Protein AF-A0A1H7LNH3-F1 (afdb_monomer)

Structure (mmCIF, N/CA/C/O backbone):
data_AF-A0A1H7LNH3-F1
#
_entry.id   AF-A0A1H7LNH3-F1
#
loop_
_atom_site.group_PDB
_atom_site.id
_atom_site.type_symbol
_atom_site.label_atom_id
_atom_site.label_alt_id
_atom_site.label_comp_id
_atom_site.label_asym_id
_atom_site.label_entity_id
_atom_site.label_seq_id
_atom_site.pdbx_PDB_ins_code
_atom_site.Cartn_x
_atom_site.Cartn_y
_atom_site.Cartn_z
_atom_site.occupancy
_atom_site.B_iso_or_equiv
_atom_site.auth_seq_id
_atom_site.auth_comp_id
_atom_site.auth_asym_id
_atom_site.auth_atom_id
_atom_site.pdbx_PDB_model_num
ATOM 1 N N . MET A 1 1 ? 28.833 -85.501 -45.372 1.00 49.19 1 MET A N 1
ATOM 2 C CA . MET A 1 1 ? 30.052 -86.061 -44.748 1.00 49.19 1 MET A CA 1
ATOM 3 C C . MET A 1 1 ? 31.287 -85.499 -45.453 1.00 49.19 1 MET A C 1
ATOM 5 O O . MET A 1 1 ? 31.648 -85.984 -46.514 1.00 49.19 1 MET A O 1
ATOM 9 N N . ARG A 1 2 ? 31.884 -84.435 -44.900 1.00 39.94 2 ARG A N 1
ATOM 10 C CA . ARG A 1 2 ? 33.315 -84.078 -44.973 1.00 39.94 2 ARG A CA 1
ATOM 11 C C . ARG A 1 2 ? 33.602 -83.094 -43.828 1.00 39.94 2 ARG A C 1
ATOM 13 O O . ARG A 1 2 ? 32.737 -82.299 -43.477 1.00 39.94 2 ARG A O 1
ATOM 20 N N . LYS A 1 3 ? 34.751 -83.309 -43.192 1.00 40.09 3 LYS A N 1
ATOM 21 C CA . LYS A 1 3 ? 35.206 -82.830 -41.877 1.00 40.09 3 LYS A CA 1
ATOM 22 C C . LYS A 1 3 ? 35.686 -81.359 -41.869 1.00 40.09 3 LYS A C 1
ATOM 24 O O . LYS A 1 3 ? 35.892 -80.808 -42.946 1.00 40.09 3 LYS A O 1
ATOM 29 N N . PRO A 1 4 ? 35.890 -80.777 -40.667 1.00 59.38 4 PRO A N 1
ATOM 30 C CA . PRO A 1 4 ? 36.288 -79.388 -40.426 1.00 59.38 4 PRO A CA 1
ATOM 31 C C . PRO A 1 4 ? 37.806 -79.220 -40.242 1.00 59.38 4 PRO A C 1
ATOM 33 O O . PRO A 1 4 ? 38.454 -80.129 -39.737 1.00 59.38 4 PRO A O 1
ATOM 36 N N . GLU A 1 5 ? 38.325 -78.028 -40.545 1.00 46.69 5 GLU A N 1
ATOM 37 C CA . GLU A 1 5 ? 39.637 -77.475 -40.146 1.00 46.69 5 GLU A CA 1
ATOM 38 C C . GLU A 1 5 ? 39.534 -75.935 -40.280 1.00 46.69 5 GLU A C 1
ATOM 40 O O . GLU A 1 5 ? 38.798 -75.469 -41.142 1.00 46.69 5 GLU A O 1
ATOM 45 N N . SER A 1 6 ? 40.211 -75.031 -39.570 1.00 45.00 6 SER A N 1
ATOM 46 C CA . SER A 1 6 ? 41.033 -74.987 -38.357 1.00 45.00 6 SER A CA 1
ATOM 47 C C . SER A 1 6 ? 41.468 -73.504 -38.232 1.00 45.00 6 SER A C 1
ATOM 49 O O . SER A 1 6 ? 41.878 -72.930 -39.233 1.00 45.00 6 SER A O 1
ATOM 51 N N . MET A 1 7 ? 41.320 -72.893 -37.043 1.00 40.94 7 MET A N 1
ATOM 52 C CA . MET A 1 7 ? 42.227 -71.917 -36.375 1.00 40.94 7 MET A CA 1
ATOM 53 C C . MET A 1 7 ? 43.025 -70.882 -37.223 1.00 40.94 7 MET A C 1
ATOM 55 O O . MET A 1 7 ? 43.776 -71.251 -38.110 1.00 40.94 7 MET A O 1
ATOM 59 N N . ARG A 1 8 ? 43.074 -69.566 -36.927 1.00 43.94 8 ARG A N 1
ATOM 60 C CA . ARG A 1 8 ? 43.538 -68.872 -35.691 1.00 43.94 8 ARG A CA 1
ATOM 61 C C . ARG A 1 8 ? 43.425 -67.311 -35.856 1.00 43.94 8 ARG A C 1
ATOM 63 O O . ARG A 1 8 ? 42.968 -66.871 -36.904 1.00 43.94 8 ARG A O 1
ATOM 70 N N . PRO A 1 9 ? 43.782 -66.470 -34.850 1.00 56.16 9 PRO A N 1
ATOM 71 C CA . PRO A 1 9 ? 43.091 -65.226 -34.486 1.00 56.16 9 PRO A CA 1
ATOM 72 C C . PRO A 1 9 ? 43.756 -63.948 -35.017 1.00 56.16 9 PRO A C 1
ATOM 74 O O . PRO A 1 9 ? 44.963 -63.938 -35.250 1.00 56.16 9 PRO A O 1
ATOM 77 N N . ILE A 1 10 ? 43.016 -62.831 -35.052 1.00 53.44 10 ILE A N 1
ATOM 78 C CA . ILE A 1 10 ? 43.612 -61.487 -35.114 1.00 53.44 10 ILE A CA 1
ATOM 79 C C . ILE A 1 10 ? 42.871 -60.528 -34.172 1.00 53.44 10 ILE A C 1
ATOM 81 O O . ILE A 1 10 ? 41.656 -60.371 -34.214 1.00 53.44 10 ILE A O 1
ATOM 85 N N . ARG A 1 11 ? 43.673 -59.925 -33.292 1.00 50.44 11 ARG A N 1
ATOM 86 C CA . ARG A 1 11 ? 43.381 -58.856 -32.333 1.00 50.44 11 ARG A CA 1
ATOM 87 C C . ARG A 1 11 ? 42.934 -57.577 -33.044 1.00 50.44 11 ARG A C 1
ATOM 89 O O . ARG A 1 11 ? 43.552 -57.233 -34.043 1.00 50.44 11 ARG A O 1
ATOM 96 N N . SER A 1 12 ? 41.990 -56.837 -32.465 1.00 42.66 12 SER A N 1
ATOM 97 C CA . SER A 1 12 ? 41.810 -55.366 -32.532 1.00 42.66 12 SER A CA 1
ATOM 98 C C . SER A 1 12 ? 40.462 -55.055 -31.866 1.00 42.66 12 SER A C 1
ATOM 100 O O . SER A 1 12 ? 39.513 -55.787 -32.092 1.00 42.66 12 SER A O 1
ATOM 102 N N . ALA A 1 13 ? 40.243 -54.047 -31.037 1.00 46.03 13 ALA A N 1
ATOM 103 C CA . ALA A 1 13 ? 41.086 -53.029 -30.449 1.00 46.03 13 ALA A CA 1
ATOM 104 C C . ALA A 1 13 ? 40.380 -52.589 -29.154 1.00 46.03 13 ALA A C 1
ATOM 106 O O . ALA A 1 13 ? 39.151 -52.549 -29.084 1.00 46.03 13 ALA A O 1
ATOM 107 N N . VAL A 1 14 ? 41.165 -52.261 -28.132 1.00 47.91 14 VAL A N 1
ATOM 108 C CA . VAL A 1 14 ? 40.709 -51.436 -27.014 1.00 47.91 14 VAL A CA 1
ATOM 109 C C . VAL A 1 14 ? 40.338 -50.076 -27.601 1.00 47.91 14 VAL A C 1
ATOM 111 O O . VAL A 1 14 ? 41.183 -49.412 -28.193 1.00 47.91 14 VAL A O 1
ATOM 114 N N . GLY A 1 15 ? 39.078 -49.685 -27.460 1.00 38.00 15 GLY A N 1
ATOM 115 C CA . GLY A 1 15 ? 38.576 -48.373 -27.851 1.00 38.00 15 GLY A CA 1
ATOM 116 C C . GLY A 1 15 ? 37.551 -47.925 -26.828 1.00 38.00 15 GLY A C 1
ATOM 117 O O . GLY A 1 15 ? 36.352 -48.049 -27.050 1.00 38.00 15 GLY A O 1
ATOM 118 N N . GLY A 1 16 ? 38.035 -47.483 -25.668 1.00 45.78 16 GLY A N 1
ATOM 119 C CA . GLY A 1 16 ? 37.196 -46.812 -24.690 1.00 45.78 16 GLY A CA 1
ATOM 120 C C . GLY A 1 16 ? 36.656 -45.515 -25.284 1.00 45.78 16 GLY A C 1
ATOM 121 O O . GLY A 1 16 ? 37.424 -44.690 -25.770 1.00 45.78 16 GLY A O 1
ATOM 122 N N . VAL A 1 17 ? 35.344 -45.327 -25.209 1.00 45.38 17 VAL A N 1
ATOM 123 C CA . VAL A 1 17 ? 34.736 -43.999 -25.269 1.00 45.38 17 VAL A CA 1
ATOM 124 C C . VAL A 1 17 ? 34.110 -43.759 -23.907 1.00 45.38 17 VAL A C 1
ATOM 126 O O . VAL A 1 17 ? 32.953 -44.076 -23.648 1.00 45.38 17 VAL A O 1
ATOM 129 N N . LEU A 1 18 ? 34.941 -43.240 -23.008 1.00 48.38 18 LEU A N 1
ATOM 130 C CA . LEU A 1 18 ? 34.490 -42.485 -21.854 1.00 48.38 18 LEU A CA 1
ATOM 131 C C . LEU A 1 18 ? 34.134 -41.092 -22.391 1.00 48.38 18 LEU A C 1
ATOM 133 O O . LEU A 1 18 ? 35.017 -40.261 -22.579 1.00 48.38 18 LEU A O 1
ATOM 137 N N . ALA A 1 19 ? 32.864 -40.859 -22.716 1.00 46.97 19 ALA A N 1
ATOM 138 C CA . ALA A 1 19 ? 32.366 -39.523 -23.024 1.00 46.97 19 ALA A CA 1
ATOM 139 C C . ALA A 1 19 ? 31.471 -39.070 -21.871 1.00 46.97 19 ALA A C 1
ATOM 141 O O . ALA A 1 19 ? 30.305 -39.434 -21.751 1.00 46.97 19 ALA A O 1
ATOM 142 N N . THR A 1 20 ? 32.127 -38.329 -20.990 1.00 50.59 20 THR A N 1
ATOM 143 C CA . THR A 1 20 ? 31.656 -37.513 -19.879 1.00 50.59 20 THR A CA 1
ATOM 144 C C . THR A 1 20 ? 30.250 -36.948 -20.096 1.00 50.59 20 THR A C 1
ATOM 146 O O . THR A 1 20 ? 30.048 -36.076 -20.940 1.00 50.59 20 THR A O 1
ATOM 149 N N . PHE A 1 21 ? 29.283 -37.385 -19.284 1.00 47.62 21 PHE A N 1
ATOM 150 C CA . PHE A 1 21 ? 28.057 -36.619 -19.068 1.00 47.62 21 PHE A CA 1
ATOM 151 C C . PHE A 1 21 ? 28.440 -35.345 -18.313 1.00 47.62 21 PHE A C 1
ATOM 153 O O . PHE A 1 21 ? 28.659 -35.361 -17.102 1.00 47.62 21 PHE A O 1
ATOM 160 N N . LEU A 1 22 ? 28.572 -34.242 -19.048 1.00 46.72 22 LEU A N 1
ATOM 161 C CA . LEU A 1 22 ? 28.670 -32.912 -18.473 1.00 46.72 22 LEU A CA 1
ATOM 162 C C . LEU A 1 22 ? 27.288 -32.578 -17.895 1.00 46.72 22 LEU A C 1
ATOM 164 O O . LEU A 1 22 ? 26.415 -32.066 -18.593 1.00 46.72 22 LEU A O 1
ATOM 168 N N . PHE A 1 23 ? 27.056 -32.929 -16.630 1.00 51.38 23 PHE A N 1
ATOM 169 C CA . PHE A 1 23 ? 25.935 -32.378 -15.882 1.00 51.38 23 PHE A CA 1
ATOM 170 C C . PHE A 1 23 ? 26.202 -30.883 -15.729 1.00 51.38 23 PHE A C 1
ATOM 172 O O . PHE A 1 23 ? 26.955 -30.458 -14.856 1.00 51.38 23 PHE A O 1
ATOM 179 N N . ALA A 1 24 ? 25.615 -30.084 -16.619 1.00 49.56 24 ALA A N 1
ATOM 180 C CA . ALA A 1 24 ? 25.440 -28.668 -16.378 1.00 49.56 24 ALA A CA 1
ATOM 181 C C . ALA A 1 24 ? 24.543 -28.546 -15.142 1.00 49.56 24 ALA A C 1
ATOM 183 O O . ALA A 1 24 ? 23.319 -28.640 -15.228 1.00 49.56 24 ALA A O 1
ATOM 184 N N . THR A 1 25 ? 25.160 -28.394 -13.974 1.00 50.31 25 THR A N 1
ATOM 185 C CA . THR A 1 25 ? 24.482 -27.954 -12.761 1.00 50.31 25 THR A CA 1
ATOM 186 C C . THR A 1 25 ? 24.118 -26.490 -12.967 1.00 50.31 25 THR A C 1
ATOM 188 O O . THR A 1 25 ? 24.814 -25.588 -12.506 1.00 50.31 25 THR A O 1
ATOM 191 N N . MET A 1 26 ? 23.051 -26.246 -13.728 1.00 52.31 26 MET A N 1
ATOM 192 C CA . MET A 1 26 ? 22.320 -24.995 -13.607 1.00 52.31 26 MET A CA 1
ATOM 193 C C . MET A 1 26 ? 21.893 -24.900 -12.141 1.00 52.31 26 MET A C 1
ATOM 195 O O . MET A 1 26 ? 21.254 -25.839 -11.652 1.00 52.31 26 MET A O 1
ATOM 199 N N . PRO A 1 27 ? 22.256 -23.832 -11.411 1.00 49.12 27 PRO A N 1
ATOM 200 C CA . PRO A 1 27 ? 21.605 -23.566 -10.148 1.00 49.12 27 PRO A CA 1
ATOM 201 C C . PRO A 1 27 ? 20.132 -23.347 -10.485 1.00 49.12 27 PRO A C 1
ATOM 203 O O . PRO A 1 27 ? 19.755 -22.336 -11.073 1.00 49.12 27 PRO A O 1
ATOM 206 N N . ILE A 1 28 ? 19.293 -24.329 -10.163 1.00 51.09 28 ILE A N 1
ATOM 207 C CA . ILE A 1 28 ? 17.870 -24.074 -10.005 1.00 51.09 28 ILE A CA 1
ATOM 208 C C . ILE A 1 28 ? 17.828 -23.104 -8.830 1.00 51.09 28 ILE A C 1
ATOM 210 O O . ILE A 1 28 ? 18.069 -23.509 -7.693 1.00 51.09 28 ILE A O 1
ATOM 214 N N . ALA A 1 29 ? 17.638 -21.816 -9.117 1.00 48.06 29 ALA A N 1
ATOM 215 C CA . ALA A 1 29 ? 17.291 -20.822 -8.118 1.00 48.06 29 ALA A CA 1
ATOM 216 C C . ALA A 1 29 ? 15.989 -21.308 -7.467 1.00 48.06 29 ALA A C 1
ATOM 218 O O . ALA A 1 29 ? 14.896 -21.157 -8.009 1.00 48.06 29 ALA A O 1
ATOM 219 N N . GLY A 1 30 ? 16.139 -22.063 -6.383 1.00 41.56 30 GLY A N 1
ATOM 220 C CA . GLY A 1 30 ? 15.058 -22.789 -5.751 1.00 41.56 30 GLY A CA 1
ATOM 221 C C . GLY A 1 30 ? 14.109 -21.823 -5.060 1.00 41.56 30 GLY A C 1
ATOM 222 O O . GLY A 1 30 ? 14.491 -21.172 -4.098 1.00 41.56 30 GLY A O 1
ATOM 223 N N . ALA A 1 31 ? 12.873 -21.764 -5.553 1.00 44.03 31 ALA A N 1
ATOM 224 C CA . ALA A 1 31 ? 11.653 -21.792 -4.745 1.00 44.03 31 ALA A CA 1
ATOM 225 C C . ALA A 1 31 ? 11.592 -20.895 -3.481 1.00 44.03 31 ALA A C 1
ATOM 227 O O . ALA A 1 31 ? 11.159 -21.348 -2.426 1.00 44.03 31 ALA A O 1
ATOM 228 N N . GLN A 1 32 ? 11.976 -19.620 -3.594 1.00 49.84 32 GLN A N 1
ATOM 229 C CA . GLN A 1 32 ? 11.651 -18.544 -2.632 1.00 49.84 32 GLN A CA 1
ATOM 230 C C . GLN A 1 32 ? 11.082 -17.298 -3.344 1.00 49.84 32 GLN A C 1
ATOM 232 O O . GLN A 1 32 ? 11.128 -16.191 -2.829 1.00 49.84 32 GLN A O 1
ATOM 237 N N . ALA A 1 33 ? 10.557 -17.461 -4.562 1.00 57.62 33 ALA A N 1
ATOM 238 C CA . ALA A 1 33 ? 10.080 -16.363 -5.408 1.00 57.62 33 ALA A CA 1
ATOM 239 C C . ALA A 1 33 ? 8.549 -16.234 -5.416 1.00 57.62 33 ALA A C 1
ATOM 241 O O . ALA A 1 33 ? 7.994 -15.765 -6.401 1.00 57.62 33 ALA A O 1
ATOM 242 N N . HIS A 1 34 ? 7.849 -16.744 -4.399 1.00 83.00 34 HIS A N 1
ATOM 243 C CA . HIS A 1 34 ? 6.377 -16.730 -4.357 1.00 83.00 34 HIS A CA 1
ATOM 244 C C . HIS A 1 34 ? 5.823 -15.872 -3.230 1.00 83.00 34 HIS A C 1
ATOM 246 O O . HIS A 1 34 ? 4.614 -15.763 -3.124 1.00 83.00 34 HIS A O 1
ATOM 252 N N . SER A 1 35 ? 6.683 -15.236 -2.432 1.00 91.50 35 SER A N 1
ATOM 253 C CA . SER A 1 35 ? 6.255 -14.344 -1.363 1.00 91.50 35 SER A CA 1
ATOM 254 C C . SER A 1 35 ? 7.206 -13.175 -1.175 1.00 91.50 35 SER A C 1
ATOM 256 O O . SER A 1 35 ? 8.393 -13.324 -1.465 1.00 91.50 35 SER A O 1
ATOM 258 N N . PHE A 1 36 ? 6.719 -12.086 -0.598 1.00 94.75 36 PHE A N 1
ATOM 259 C CA . PHE A 1 36 ? 7.536 -10.975 -0.120 1.00 94.75 36 PHE A CA 1
ATOM 260 C C . PHE A 1 36 ? 6.910 -10.339 1.128 1.00 94.75 36 PHE A C 1
ATOM 262 O O . PHE A 1 36 ? 5.734 -10.555 1.436 1.00 94.75 36 PHE A O 1
ATOM 269 N N . SER A 1 37 ? 7.700 -9.569 1.865 1.00 96.00 37 SER A N 1
ATOM 270 C CA . SER A 1 37 ? 7.232 -8.761 2.993 1.00 96.00 37 SER A CA 1
ATOM 271 C C . SER A 1 37 ? 7.005 -7.308 2.567 1.00 96.00 37 SER A C 1
ATOM 273 O O . SER A 1 37 ? 7.830 -6.689 1.887 1.00 96.00 37 SER A O 1
ATOM 275 N N . LEU A 1 38 ? 5.875 -6.747 2.994 1.00 97.31 38 LEU A N 1
ATOM 276 C CA . LEU A 1 38 ? 5.508 -5.357 2.757 1.00 97.31 38 LEU A CA 1
ATOM 277 C C . LEU A 1 38 ? 5.397 -4.627 4.095 1.00 97.31 38 LEU A C 1
ATOM 279 O O . LEU A 1 38 ? 4.418 -4.783 4.823 1.00 97.31 38 LEU A O 1
ATOM 283 N N . GLY A 1 39 ? 6.408 -3.822 4.408 1.00 96.50 39 GLY A N 1
ATOM 284 C CA . GLY A 1 39 ? 6.388 -2.899 5.535 1.00 96.50 39 GLY A CA 1
ATOM 285 C C . GLY A 1 39 ? 5.386 -1.774 5.293 1.00 96.50 39 GLY A C 1
ATOM 286 O O . GLY A 1 39 ? 5.394 -1.181 4.216 1.00 96.50 39 GLY A O 1
ATOM 287 N N . VAL A 1 40 ? 4.543 -1.455 6.271 1.00 96.25 40 VAL A N 1
ATOM 288 C CA . VAL A 1 40 ? 3.530 -0.397 6.159 1.00 96.25 40 VAL A CA 1
ATOM 289 C C . VAL A 1 40 ? 3.716 0.590 7.297 1.00 96.25 40 VAL A C 1
ATOM 291 O O . VAL A 1 40 ? 3.483 0.239 8.445 1.00 96.25 40 VAL A O 1
ATOM 294 N N . SER A 1 41 ? 4.104 1.821 6.979 1.00 94.12 41 SER A N 1
ATOM 295 C CA . SER A 1 41 ? 4.103 2.939 7.926 1.00 94.12 41 SER A CA 1
ATOM 296 C C . SER A 1 41 ? 3.048 3.957 7.501 1.00 94.12 41 SER A C 1
ATOM 298 O O . SER A 1 41 ? 2.893 4.238 6.309 1.00 94.12 41 SER A O 1
ATOM 300 N N . ALA A 1 42 ? 2.331 4.514 8.472 1.00 91.50 42 ALA A N 1
ATOM 301 C CA . ALA A 1 42 ? 1.329 5.548 8.262 1.00 91.50 42 ALA A CA 1
ATOM 302 C C . ALA A 1 42 ? 1.575 6.723 9.208 1.00 91.50 42 ALA A C 1
ATOM 304 O O . ALA A 1 42 ? 2.047 6.537 10.325 1.00 91.50 42 ALA A O 1
ATOM 305 N N . ASP A 1 43 ? 1.226 7.931 8.775 1.00 83.44 43 ASP A N 1
ATOM 306 C CA . ASP A 1 43 ? 1.220 9.103 9.643 1.00 83.44 43 ASP A CA 1
ATOM 307 C C . ASP A 1 43 ? -0.162 9.380 10.250 1.00 83.44 43 ASP A C 1
ATOM 309 O O . ASP A 1 43 ? -1.210 9.007 9.720 1.00 83.44 43 ASP A O 1
ATOM 313 N N . GLY A 1 44 ? -0.174 10.044 11.404 1.00 73.31 44 GLY A N 1
ATOM 314 C CA . GLY A 1 44 ? -1.413 10.453 12.055 1.00 73.31 44 GLY A CA 1
ATOM 315 C C . GLY A 1 44 ? -1.253 10.695 13.548 1.00 73.31 44 GLY A C 1
ATOM 316 O O . GLY A 1 44 ? -0.362 10.156 14.196 1.00 73.31 44 GLY A O 1
ATOM 317 N N . SER A 1 45 ? -2.153 11.502 14.114 1.00 73.12 45 SER A N 1
ATOM 318 C CA . SER A 1 45 ? -2.250 11.691 15.568 1.00 73.12 45 SER A CA 1
ATOM 319 C C . SER A 1 45 ? -2.754 10.443 16.305 1.00 73.12 45 SER A C 1
ATOM 321 O O . SER A 1 45 ? -2.613 10.359 17.519 1.00 73.12 45 SER A O 1
ATOM 323 N N . ASP A 1 46 ? -3.359 9.507 15.570 1.00 85.44 46 ASP A N 1
ATOM 324 C CA . ASP A 1 46 ? -3.796 8.189 16.028 1.00 85.44 46 ASP A CA 1
ATOM 325 C C . ASP A 1 46 ? -3.234 7.133 15.064 1.00 85.44 46 ASP A C 1
ATOM 327 O O . ASP A 1 46 ? -3.865 6.760 14.070 1.00 85.44 46 ASP A O 1
ATOM 331 N N . LEU A 1 47 ? -1.982 6.745 15.318 1.00 86.25 47 LEU A N 1
ATOM 332 C CA . LEU A 1 47 ? -1.214 5.827 14.480 1.00 86.25 47 LEU A CA 1
ATOM 333 C C . LEU A 1 47 ? -1.902 4.458 14.308 1.00 86.25 47 LEU A C 1
ATOM 335 O O . LEU A 1 47 ? -2.021 4.037 13.158 1.00 86.25 47 LEU A O 1
ATOM 339 N N . PRO A 1 48 ? -2.414 3.787 15.365 1.00 89.25 48 PRO A N 1
ATOM 340 C CA . PRO A 1 48 ? -3.133 2.521 15.204 1.00 89.25 48 PRO A CA 1
ATOM 341 C C . PRO A 1 48 ? -4.307 2.616 14.225 1.00 89.25 48 PRO A C 1
ATOM 343 O O . PRO A 1 48 ? -4.408 1.812 13.300 1.00 89.25 48 PRO A O 1
ATOM 346 N N . THR A 1 49 ? -5.152 3.646 14.352 1.00 90.62 49 THR A N 1
ATOM 347 C CA . THR A 1 49 ? -6.297 3.840 13.448 1.00 90.62 49 THR A CA 1
ATOM 348 C C . THR A 1 49 ? -5.860 4.144 12.014 1.00 90.62 49 THR A C 1
ATOM 350 O O . THR A 1 49 ? -6.462 3.645 11.057 1.00 90.62 49 THR A O 1
ATOM 353 N N . ALA A 1 50 ? -4.825 4.972 11.832 1.00 92.31 50 ALA A N 1
ATOM 354 C CA . ALA A 1 50 ? -4.295 5.276 10.505 1.00 92.31 50 ALA A CA 1
ATOM 355 C C . ALA A 1 50 ? -3.733 4.017 9.829 1.00 92.31 50 ALA A C 1
ATOM 357 O O . ALA A 1 50 ? -4.029 3.754 8.661 1.00 92.31 50 ALA A O 1
ATOM 358 N N . LEU A 1 51 ? -2.982 3.214 10.581 1.00 93.75 51 LEU A N 1
ATOM 359 C CA . LEU A 1 51 ? -2.325 2.013 10.091 1.00 93.75 51 LEU A CA 1
ATOM 360 C C . LEU A 1 51 ? -3.318 0.890 9.776 1.00 93.75 51 LEU A C 1
ATOM 362 O O . LEU A 1 51 ? -3.244 0.306 8.697 1.00 93.75 51 LEU A O 1
ATOM 366 N N . ASP A 1 52 ? -4.300 0.648 10.645 1.00 94.81 52 ASP A N 1
ATOM 367 C CA . ASP A 1 52 ? -5.400 -0.288 10.378 1.00 94.81 52 ASP A CA 1
ATOM 368 C C . ASP A 1 52 ? -6.166 0.104 9.104 1.00 94.81 52 ASP A C 1
ATOM 370 O O . ASP A 1 52 ? -6.422 -0.725 8.228 1.00 94.81 52 ASP A O 1
ATOM 374 N N . SER A 1 53 ? -6.473 1.394 8.937 1.00 95.31 53 SER A N 1
ATOM 375 C CA . SER A 1 53 ? -7.177 1.872 7.746 1.00 95.31 53 SER A CA 1
ATOM 376 C C . SER A 1 53 ? -6.344 1.704 6.470 1.00 95.31 53 SER A C 1
ATOM 378 O O . SER A 1 53 ? -6.858 1.228 5.454 1.00 95.31 53 SER A O 1
ATOM 380 N N . ALA A 1 54 ? -5.049 2.022 6.530 1.00 96.19 54 ALA A N 1
ATOM 381 C CA . ALA A 1 54 ? -4.103 1.780 5.446 1.00 96.19 54 ALA A CA 1
ATOM 382 C C . ALA A 1 54 ? -4.015 0.303 5.056 1.00 96.19 54 ALA A C 1
ATOM 384 O O . ALA A 1 54 ? -4.106 -0.036 3.874 1.00 96.19 54 ALA A O 1
ATOM 385 N N . ILE A 1 55 ? -3.889 -0.576 6.048 1.00 96.25 55 ILE A N 1
ATOM 386 C CA . ILE A 1 55 ? -3.822 -2.022 5.850 1.00 96.25 55 ILE A CA 1
ATOM 387 C C . ILE A 1 55 ? -5.114 -2.548 5.239 1.00 96.25 55 ILE A C 1
ATOM 389 O O . ILE A 1 55 ? -5.056 -3.325 4.292 1.00 96.25 55 ILE A O 1
ATOM 393 N N . LYS A 1 56 ? -6.283 -2.067 5.670 1.00 95.94 56 LYS A N 1
ATOM 394 C CA . LYS A 1 56 ? -7.560 -2.383 5.010 1.00 95.94 56 LYS A CA 1
ATOM 395 C C . LYS A 1 56 ? -7.571 -1.953 3.541 1.00 95.94 56 LYS A C 1
ATOM 397 O O . LYS A 1 56 ? -8.058 -2.697 2.694 1.00 95.94 56 LYS A O 1
ATOM 402 N N . GLY A 1 57 ? -6.993 -0.796 3.216 1.00 95.75 57 GLY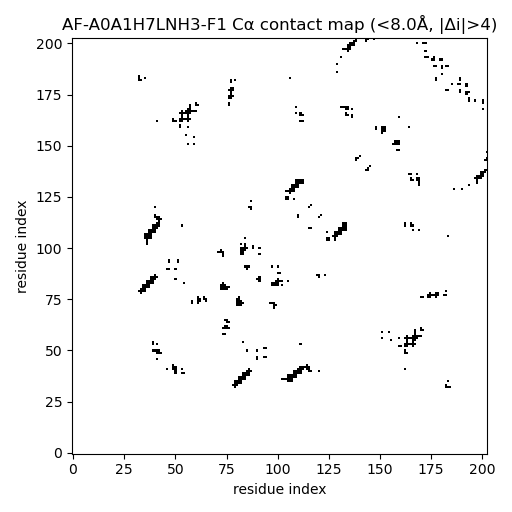 A N 1
ATOM 403 C CA . GLY A 1 57 ? -6.800 -0.363 1.830 1.00 95.75 57 GLY A CA 1
ATOM 404 C C . GLY A 1 57 ? -5.934 -1.337 1.024 1.00 95.75 57 GLY A C 1
ATOM 405 O O . GLY A 1 57 ? -6.320 -1.756 -0.066 1.00 95.75 57 GLY A O 1
ATOM 406 N N . ILE A 1 58 ? -4.798 -1.755 1.586 1.00 96.50 58 ILE A N 1
ATOM 407 C CA . ILE A 1 58 ? -3.879 -2.720 0.961 1.00 96.50 58 ILE A CA 1
ATOM 408 C C . ILE A 1 58 ? -4.561 -4.081 0.765 1.00 96.50 58 ILE A C 1
ATOM 410 O O . ILE A 1 58 ? -4.555 -4.621 -0.337 1.00 96.50 58 ILE A O 1
ATOM 414 N N . LEU A 1 59 ? -5.206 -4.607 1.805 1.00 94.62 59 LEU A N 1
ATOM 415 C CA . LEU A 1 59 ? -5.921 -5.884 1.782 1.00 94.62 59 LEU A CA 1
ATOM 416 C C . LEU A 1 59 ? -7.107 -5.885 0.804 1.00 94.62 59 LEU A C 1
ATOM 418 O O . LEU A 1 59 ? -7.515 -6.932 0.306 1.00 94.62 59 LEU A O 1
ATOM 422 N N . LEU A 1 60 ? -7.728 -4.735 0.540 1.00 94.44 60 LEU A N 1
ATOM 423 C CA . LEU A 1 60 ? -8.747 -4.655 -0.504 1.00 94.44 60 LEU A CA 1
ATOM 424 C C . LEU A 1 60 ? -8.117 -4.866 -1.889 1.00 94.44 60 LEU A C 1
ATOM 426 O O . LEU A 1 60 ? -8.616 -5.674 -2.672 1.00 94.44 60 LEU A O 1
ATOM 430 N N . ALA A 1 61 ? -6.973 -4.219 -2.143 1.00 93.88 61 ALA A N 1
ATOM 431 C CA . ALA A 1 61 ? -6.232 -4.370 -3.392 1.00 93.88 61 ALA A CA 1
ATOM 432 C C . ALA A 1 61 ? -5.737 -5.806 -3.627 1.00 93.88 61 ALA A C 1
ATOM 434 O O . ALA A 1 61 ? -5.738 -6.248 -4.777 1.00 93.88 61 ALA A O 1
ATOM 435 N N . THR A 1 62 ? -5.346 -6.533 -2.570 1.00 92.25 62 THR A N 1
ATOM 436 C CA . THR A 1 62 ? -4.934 -7.943 -2.693 1.00 92.25 62 THR A CA 1
ATOM 437 C C . THR A 1 62 ? -6.102 -8.825 -3.137 1.00 92.25 62 THR A C 1
ATOM 439 O O . THR A 1 62 ? -5.982 -9.566 -4.109 1.00 92.25 62 THR A O 1
ATOM 442 N N . ARG A 1 63 ? -7.276 -8.679 -2.505 1.00 87.31 63 ARG A N 1
ATOM 443 C CA . ARG A 1 63 ? -8.457 -9.528 -2.761 1.00 87.31 63 ARG A CA 1
ATOM 444 C C . ARG A 1 63 ? -9.071 -9.368 -4.142 1.00 87.31 63 ARG A C 1
ATOM 446 O O . ARG A 1 63 ? 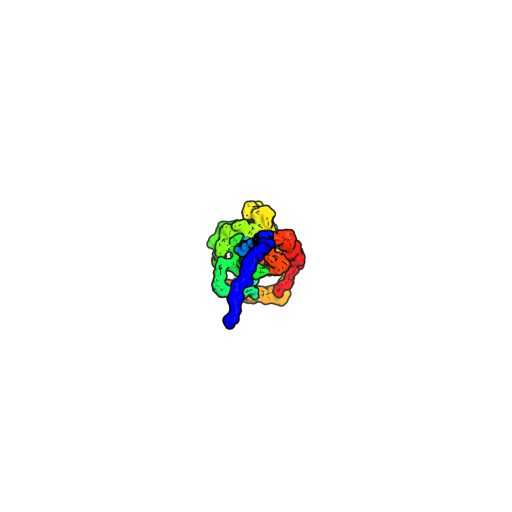-9.593 -10.330 -4.690 1.00 87.31 63 ARG A O 1
ATOM 453 N N . GLU A 1 64 ? -9.030 -8.175 -4.722 1.00 81.69 64 GLU A N 1
ATOM 454 C CA . GLU A 1 64 ? -9.612 -7.926 -6.053 1.00 81.69 64 GLU A CA 1
ATOM 455 C C . GLU A 1 64 ? -8.979 -8.739 -7.173 1.00 81.69 64 GLU A C 1
ATOM 457 O O . GLU A 1 64 ? -9.551 -8.866 -8.257 1.00 81.69 64 GLU A O 1
ATOM 462 N N . ARG A 1 65 ? -7.773 -9.243 -6.931 1.00 69.56 65 ARG A N 1
ATOM 463 C CA . ARG A 1 65 ? -7.020 -10.040 -7.891 1.00 69.56 65 ARG A CA 1
ATOM 464 C C . ARG A 1 65 ? -6.688 -11.421 -7.347 1.00 69.56 65 ARG A C 1
ATOM 466 O O . ARG A 1 65 ? -5.927 -12.137 -7.997 1.00 69.56 65 ARG A O 1
ATOM 473 N N . ASP A 1 66 ? -7.285 -11.786 -6.215 1.00 64.88 66 ASP A N 1
ATOM 474 C CA . ASP A 1 66 ? -7.083 -13.075 -5.585 1.00 64.88 66 ASP A CA 1
ATOM 475 C C . ASP A 1 66 ? -8.158 -14.089 -5.959 1.00 64.88 66 ASP A C 1
ATOM 477 O O . ASP A 1 66 ? -9.298 -13.745 -6.269 1.00 64.88 66 ASP A O 1
ATOM 481 N N . SER A 1 67 ? -7.788 -15.364 -5.970 1.00 57.72 67 SER A N 1
ATOM 482 C CA . SER A 1 67 ? -8.674 -16.463 -6.381 1.00 57.72 67 SER A CA 1
ATOM 483 C C . SER A 1 67 ? -8.735 -17.611 -5.373 1.00 57.72 67 SER A C 1
ATOM 485 O O . SER A 1 67 ? -9.361 -18.631 -5.674 1.00 57.72 67 SER A O 1
ATOM 487 N N . HIS A 1 68 ? -8.131 -17.483 -4.182 1.00 57.06 68 HIS A N 1
ATOM 488 C CA . HIS A 1 68 ? -8.012 -18.600 -3.242 1.00 57.06 68 HIS A CA 1
ATOM 489 C C . HIS A 1 68 ? -8.576 -18.280 -1.849 1.00 57.06 68 HIS A C 1
ATOM 491 O O . HIS A 1 68 ? -8.268 -17.286 -1.218 1.00 57.06 68 HIS A O 1
ATOM 497 N N . ALA A 1 69 ? -9.429 -19.166 -1.330 1.00 52.31 69 ALA A N 1
ATOM 498 C CA . ALA A 1 69 ? -10.113 -18.949 -0.051 1.00 52.31 69 ALA A CA 1
ATOM 499 C C . ALA A 1 69 ? -9.278 -19.331 1.193 1.00 52.31 69 ALA A C 1
ATOM 501 O O . ALA A 1 69 ? -9.717 -19.079 2.311 1.00 52.31 69 ALA A O 1
ATOM 502 N N . ASN A 1 70 ? -8.102 -19.954 1.024 1.00 58.78 70 ASN A N 1
ATOM 503 C CA . ASN A 1 70 ? -7.327 -20.576 2.110 1.00 58.78 70 ASN A CA 1
ATOM 504 C C . ASN A 1 70 ? -5.845 -20.171 2.088 1.00 58.78 70 ASN A C 1
ATOM 506 O O . ASN A 1 70 ? -4.955 -21.021 2.062 1.00 58.78 70 ASN A O 1
ATOM 510 N N . GLU A 1 71 ? -5.575 -18.874 2.082 1.00 70.38 71 GLU A N 1
ATOM 511 C CA . GLU A 1 71 ? -4.208 -18.353 2.011 1.00 70.38 71 GLU A CA 1
ATOM 512 C C . GLU A 1 71 ? -3.452 -18.493 3.331 1.00 70.38 71 GLU A C 1
ATOM 514 O O . GLU A 1 71 ? -4.051 -18.571 4.407 1.00 70.38 71 GLU A O 1
ATOM 519 N N . THR A 1 72 ? -2.122 -18.554 3.247 1.00 82.38 72 THR A N 1
ATOM 520 C CA . THR A 1 72 ? -1.188 -18.528 4.390 1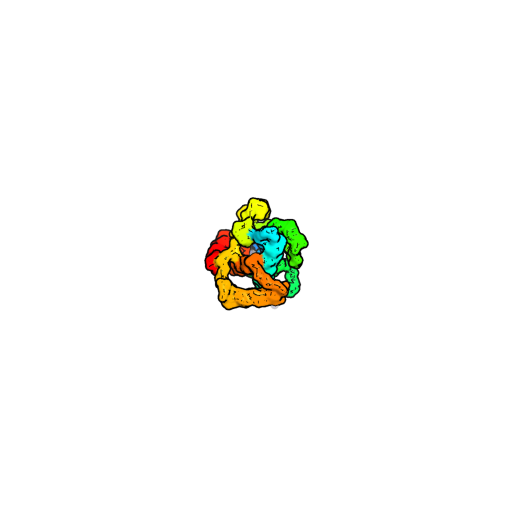.00 82.38 72 THR A CA 1
ATOM 521 C C . THR A 1 72 ? -0.518 -17.166 4.575 1.00 82.38 72 THR A C 1
ATOM 523 O O . THR A 1 72 ? 0.262 -16.996 5.509 1.00 82.38 72 THR A O 1
ATOM 526 N N . SER A 1 73 ? -0.849 -16.220 3.704 1.00 85.06 73 SER A N 1
ATOM 527 C CA . SER A 1 73 ? -0.376 -14.842 3.613 1.00 85.06 73 SER A CA 1
ATOM 528 C C . SER A 1 73 ? -1.541 -13.871 3.857 1.00 85.06 73 SER A C 1
ATOM 530 O O . SER A 1 73 ? -2.671 -14.293 4.132 1.00 85.06 73 SER A O 1
ATOM 532 N N . ASP A 1 74 ? -1.264 -12.574 3.782 1.00 87.25 74 ASP A N 1
ATOM 533 C CA . ASP A 1 74 ?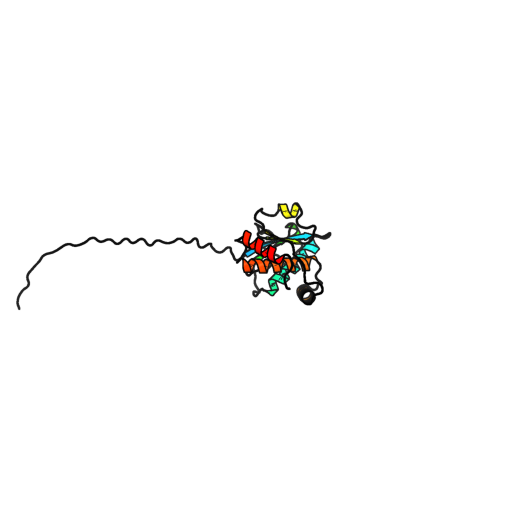 -2.270 -11.510 3.888 1.00 87.25 74 ASP A CA 1
ATOM 534 C C . ASP A 1 74 ? -2.932 -11.191 2.528 1.00 87.25 74 ASP A C 1
ATOM 536 O O . ASP A 1 74 ? -3.724 -10.253 2.404 1.00 87.25 74 ASP A O 1
ATOM 540 N N . GLY A 1 75 ? -2.610 -11.968 1.492 1.00 91.00 75 GLY A N 1
ATOM 541 C CA . GLY A 1 75 ? -3.138 -11.856 0.136 1.00 91.00 75 GLY A CA 1
ATOM 542 C C . GLY A 1 75 ? -2.036 -11.949 -0.909 1.00 91.00 75 GLY A C 1
ATOM 543 O O . GLY A 1 75 ? -0.895 -12.290 -0.591 1.00 91.00 75 GLY A O 1
ATOM 544 N N . HIS A 1 76 ? -2.356 -11.564 -2.146 1.00 92.19 76 HIS A N 1
ATOM 545 C CA . HIS A 1 76 ? -1.381 -11.525 -3.233 1.00 92.19 76 HIS A CA 1
ATOM 546 C C . HIS A 1 76 ? -1.236 -10.147 -3.888 1.00 92.19 76 HIS A C 1
ATOM 548 O O . HIS A 1 76 ? -2.218 -9.468 -4.184 1.00 92.19 76 HIS A O 1
ATOM 554 N N . LEU A 1 77 ? 0.005 -9.765 -4.207 1.00 93.12 77 LEU A N 1
ATOM 555 C CA . LEU A 1 77 ? 0.325 -8.642 -5.094 1.00 93.12 77 LEU A CA 1
ATOM 556 C C . LEU A 1 77 ? 1.287 -9.114 -6.179 1.00 93.12 77 LEU A C 1
ATOM 558 O O . LEU A 1 77 ? 2.292 -9.770 -5.926 1.00 93.12 77 LEU A O 1
ATOM 562 N N . GLY A 1 78 ? 0.944 -8.817 -7.425 1.00 91.19 78 GLY A N 1
ATOM 563 C CA . GLY A 1 78 ? 1.691 -9.225 -8.606 1.00 91.19 78 GLY A CA 1
ATOM 564 C C . GLY A 1 78 ? 1.815 -10.733 -8.811 1.00 91.19 78 GLY A C 1
ATOM 565 O O . GLY A 1 78 ? 2.679 -11.171 -9.563 1.00 91.19 78 GLY A O 1
ATOM 566 N N . GLY A 1 79 ? 0.941 -11.523 -8.178 1.00 89.06 79 GLY A N 1
ATOM 567 C CA . GLY A 1 79 ? 1.008 -12.988 -8.180 1.00 89.06 79 GLY A CA 1
ATOM 568 C C . GLY A 1 79 ? 1.930 -13.577 -7.108 1.00 89.06 79 GLY A C 1
ATOM 569 O O . GLY A 1 79 ? 2.189 -14.776 -7.145 1.00 89.06 79 GLY A O 1
ATOM 570 N N . LEU A 1 80 ? 2.417 -12.755 -6.175 1.00 91.12 80 LEU A N 1
ATOM 571 C CA . LEU A 1 80 ? 3.197 -13.174 -5.014 1.00 91.12 80 LEU A CA 1
ATOM 572 C C . LEU A 1 80 ? 2.373 -13.040 -3.740 1.00 91.12 80 LEU A C 1
ATOM 574 O O . LEU A 1 80 ? 1.701 -12.026 -3.571 1.00 91.12 80 LEU A O 1
ATOM 578 N N . ASP A 1 81 ? 2.505 -14.002 -2.833 1.00 92.56 81 ASP A N 1
ATOM 579 C CA . ASP A 1 81 ? 2.060 -13.890 -1.447 1.00 92.56 81 ASP A CA 1
ATOM 580 C C . ASP A 1 81 ? 2.667 -12.639 -0.794 1.00 92.56 81 ASP A C 1
ATOM 582 O O . ASP A 1 81 ? 3.882 -12.426 -0.831 1.00 92.56 81 ASP A O 1
ATOM 586 N N . VAL A 1 82 ? 1.844 -11.823 -0.147 1.00 93.88 82 VAL A N 1
ATOM 587 C CA . VAL A 1 82 ? 2.310 -10.676 0.633 1.00 93.88 82 VAL A CA 1
ATOM 588 C C . VAL A 1 82 ? 2.115 -10.930 2.122 1.00 93.88 82 VAL A C 1
ATOM 590 O O . VAL A 1 82 ? 1.057 -11.371 2.563 1.00 93.88 82 VAL A O 1
ATOM 593 N N . PHE A 1 83 ? 3.149 -10.634 2.902 1.00 95.25 83 PHE A N 1
ATOM 594 C CA . PHE A 1 83 ? 3.079 -10.572 4.359 1.00 95.25 83 PHE A CA 1
ATOM 595 C C . PHE A 1 83 ? 3.197 -9.115 4.785 1.00 95.25 83 PHE A C 1
ATOM 597 O O . PHE A 1 83 ? 4.230 -8.477 4.556 1.00 95.25 83 PHE A O 1
ATOM 604 N N . LEU A 1 84 ? 2.127 -8.572 5.351 1.00 96.25 84 LEU A N 1
ATOM 605 C CA . LEU A 1 84 ? 2.061 -7.190 5.793 1.00 96.25 84 LEU A CA 1
ATOM 606 C C . LEU A 1 84 ? 2.731 -7.066 7.158 1.00 96.25 84 LEU A C 1
ATOM 608 O O . LEU A 1 84 ? 2.381 -7.745 8.122 1.00 96.25 84 LEU A O 1
ATOM 612 N N . VAL A 1 85 ? 3.693 -6.155 7.237 1.00 95.50 85 VAL A N 1
ATOM 613 C CA . VAL A 1 85 ? 4.444 -5.858 8.453 1.00 95.50 85 VAL A CA 1
ATOM 614 C C . VAL A 1 85 ? 4.139 -4.415 8.848 1.00 95.50 85 VAL A C 1
ATOM 616 O O . VAL A 1 85 ? 4.688 -3.492 8.246 1.00 95.50 85 VAL A O 1
ATOM 619 N N . PRO A 1 86 ? 3.255 -4.185 9.831 1.00 93.69 86 PRO A N 1
ATOM 620 C CA . PRO A 1 86 ? 3.047 -2.863 10.409 1.00 93.69 86 PRO A CA 1
ATOM 621 C C . PRO A 1 86 ? 4.376 -2.269 10.888 1.00 93.69 86 PRO A C 1
ATOM 623 O O . PRO A 1 86 ? 5.222 -2.980 11.436 1.00 93.69 86 PRO A O 1
ATOM 626 N N . LEU A 1 87 ? 4.570 -0.975 10.657 1.00 91.12 87 LEU A N 1
ATOM 627 C CA . LEU A 1 87 ? 5.714 -0.206 11.123 1.00 91.12 87 LEU A CA 1
ATOM 628 C C . LEU A 1 87 ? 5.201 0.964 11.979 1.00 91.12 87 LEU A C 1
ATOM 630 O O . LEU A 1 87 ? 4.394 1.756 11.486 1.00 91.12 87 LEU A O 1
ATOM 634 N N . PRO A 1 88 ? 5.618 1.042 13.254 1.00 87.88 88 PRO A N 1
ATOM 635 C CA . PRO A 1 88 ? 6.486 0.086 13.939 1.00 87.88 88 PRO A CA 1
ATOM 636 C C . PRO A 1 88 ? 5.751 -1.241 14.254 1.00 87.88 88 PRO A C 1
ATOM 638 O O . PRO A 1 88 ? 4.524 -1.273 14.354 1.00 87.88 88 PRO A O 1
ATOM 641 N N . THR A 1 89 ? 6.483 -2.357 14.371 1.00 86.38 89 THR A N 1
ATOM 642 C CA . THR A 1 89 ? 5.886 -3.712 14.440 1.00 86.38 89 THR A CA 1
ATOM 643 C C . THR A 1 89 ? 4.958 -3.922 15.638 1.00 86.38 89 THR A C 1
ATOM 645 O O . THR A 1 89 ? 3.991 -4.675 15.541 1.00 86.38 89 THR A O 1
ATOM 648 N N . GLU A 1 90 ? 5.181 -3.224 16.749 1.00 84.75 90 GLU A N 1
ATOM 649 C CA . GLU A 1 90 ? 4.289 -3.241 17.910 1.00 84.75 90 GLU A CA 1
ATOM 650 C C . GLU A 1 90 ? 2.856 -2.783 17.597 1.00 84.75 90 GLU A C 1
ATOM 652 O O . GLU A 1 90 ? 1.924 -3.254 18.246 1.00 84.75 90 GLU A O 1
ATOM 657 N N . ALA A 1 91 ? 2.659 -1.945 16.573 1.00 86.00 91 ALA A N 1
ATOM 658 C CA . ALA A 1 91 ? 1.332 -1.495 16.152 1.00 86.00 91 ALA A CA 1
ATOM 659 C C . ALA A 1 91 ? 0.491 -2.625 15.531 1.00 86.00 91 ALA A C 1
ATOM 661 O O . ALA A 1 91 ? -0.721 -2.488 15.388 1.00 86.00 91 ALA A O 1
ATOM 662 N N . ALA A 1 92 ? 1.105 -3.765 15.194 1.00 85.19 92 ALA A N 1
ATOM 663 C CA . ALA A 1 92 ? 0.401 -4.929 14.668 1.00 85.19 92 ALA A CA 1
ATOM 664 C C . ALA A 1 92 ? -0.574 -5.565 15.669 1.00 85.19 92 ALA A C 1
ATOM 666 O O . ALA A 1 92 ? -1.518 -6.227 15.249 1.00 85.19 92 ALA A O 1
ATOM 667 N N . ALA A 1 93 ? -0.354 -5.386 16.978 1.00 84.25 93 ALA A N 1
ATOM 668 C CA . ALA A 1 93 ? -1.197 -5.985 18.014 1.00 84.25 93 ALA A CA 1
ATOM 669 C C . ALA A 1 93 ? -2.657 -5.500 17.965 1.00 84.25 93 ALA A C 1
ATOM 671 O O . ALA A 1 93 ? -3.545 -6.210 18.434 1.00 84.25 93 ALA A O 1
ATOM 672 N N . ASP A 1 94 ? -2.891 -4.326 17.375 1.00 82.75 94 ASP A N 1
ATOM 673 C CA . ASP A 1 94 ? -4.203 -3.686 17.274 1.00 82.75 94 ASP A CA 1
ATOM 674 C C . ASP A 1 94 ? -4.880 -3.913 15.907 1.00 82.75 94 ASP A C 1
ATOM 676 O O . ASP A 1 94 ? -5.930 -3.330 15.633 1.00 82.75 94 ASP A O 1
ATOM 680 N N . ILE A 1 95 ? -4.287 -4.739 15.031 1.00 87.62 95 ILE A N 1
ATOM 681 C CA . ILE A 1 95 ? -4.748 -4.936 13.651 1.00 87.62 9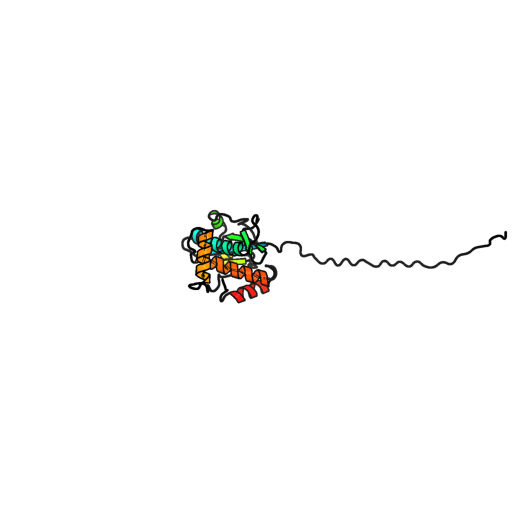5 ILE A CA 1
ATOM 682 C C . ILE A 1 95 ? -5.109 -6.402 13.419 1.00 87.62 95 ILE A C 1
ATOM 684 O O . ILE A 1 95 ? -4.254 -7.288 13.353 1.00 87.62 95 ILE A O 1
ATOM 688 N N . ASP A 1 96 ? -6.404 -6.653 13.254 1.00 86.06 96 ASP A N 1
ATOM 689 C CA . ASP A 1 96 ? -6.937 -7.997 13.062 1.00 86.06 96 ASP A CA 1
ATOM 690 C C . ASP A 1 96 ? -6.582 -8.586 11.688 1.00 86.06 96 ASP A C 1
ATOM 692 O O . ASP A 1 96 ? -6.657 -7.930 10.648 1.00 86.06 96 ASP A O 1
ATOM 696 N N . GLY A 1 97 ? -6.299 -9.891 11.676 1.00 83.75 97 GLY A N 1
ATOM 697 C CA . GLY A 1 97 ? -6.213 -10.689 10.451 1.00 83.75 97 GLY A CA 1
ATOM 698 C C . GLY A 1 97 ? -4.850 -10.707 9.760 1.00 83.75 97 GLY A C 1
ATOM 699 O O . GLY A 1 97 ? -4.736 -11.380 8.738 1.00 83.75 97 GLY A O 1
ATOM 700 N N . LEU A 1 98 ? -3.840 -10.037 10.321 1.00 90.38 98 LEU A N 1
ATOM 701 C CA . LEU A 1 98 ? -2.471 -10.085 9.811 1.00 90.38 98 LEU A CA 1
ATOM 702 C C . LEU A 1 98 ? -1.754 -11.395 10.154 1.00 90.38 98 LEU A C 1
ATOM 704 O O . LEU A 1 98 ? -1.941 -11.974 11.231 1.00 90.38 98 LEU A O 1
ATOM 708 N N . ARG A 1 99 ? -0.879 -11.839 9.252 1.00 89.44 99 ARG A N 1
ATOM 709 C CA . ARG A 1 99 ? -0.086 -13.063 9.380 1.00 89.44 99 ARG A CA 1
ATOM 710 C C . ARG A 1 99 ? 1.398 -12.754 9.359 1.00 89.44 99 ARG A C 1
ATOM 712 O O . ARG A 1 99 ? 1.867 -11.947 8.574 1.00 89.44 99 ARG A O 1
ATOM 719 N N . ASP A 1 100 ? 2.152 -13.469 10.193 1.00 87.94 100 ASP A N 1
ATOM 720 C CA . ASP A 1 100 ? 3.620 -13.379 10.231 1.00 87.94 100 ASP A CA 1
ATOM 721 C C . ASP A 1 100 ? 4.134 -11.923 10.311 1.00 87.94 100 ASP A C 1
ATOM 723 O O . ASP A 1 100 ? 5.056 -11.515 9.612 1.00 87.94 100 ASP A O 1
ATOM 727 N N . VAL A 1 101 ? 3.542 -11.120 11.202 1.00 88.44 101 VAL A N 1
ATOM 728 C CA . VAL A 1 101 ? 3.819 -9.673 11.346 1.00 88.44 101 VAL A CA 1
ATOM 729 C C . VAL A 1 101 ? 5.263 -9.333 11.738 1.00 88.44 101 VAL A C 1
ATOM 731 O O . VAL A 1 101 ? 5.642 -8.170 11.747 1.00 88.44 101 VAL A O 1
ATOM 734 N N . ASN A 1 102 ? 6.084 -10.335 12.062 1.00 87.69 102 ASN A N 1
ATOM 735 C CA . ASN A 1 102 ? 7.504 -10.181 12.381 1.00 87.69 102 ASN A CA 1
ATOM 736 C C . ASN A 1 102 ? 8.420 -10.605 11.222 1.00 87.69 102 ASN A C 1
ATOM 738 O O . ASN A 1 102 ? 9.616 -10.819 11.437 1.00 87.69 102 ASN A O 1
ATOM 742 N N . ARG A 1 103 ? 7.886 -10.763 10.005 1.00 89.94 103 ARG A N 1
ATOM 743 C CA . ARG A 1 103 ? 8.659 -11.221 8.850 1.00 89.94 103 ARG A CA 1
ATOM 744 C C . ARG A 1 103 ? 9.781 -10.243 8.507 1.00 89.94 103 ARG A C 1
ATOM 746 O O . ARG A 1 103 ? 9.562 -9.045 8.336 1.00 89.94 103 ARG A O 1
ATOM 753 N N . ARG A 1 104 ? 11.000 -10.772 8.394 1.00 89.31 104 ARG A N 1
ATOM 754 C CA . ARG A 1 104 ? 12.216 -10.028 8.038 1.00 89.31 104 ARG A CA 1
ATOM 755 C C . ARG A 1 104 ? 13.050 -10.832 7.020 1.00 89.31 104 ARG A C 1
ATOM 757 O O . ARG A 1 104 ? 13.010 -12.063 7.082 1.00 89.31 104 ARG A O 1
ATOM 764 N N . PRO A 1 105 ? 13.840 -10.179 6.143 1.00 92.19 105 PRO A N 1
ATOM 765 C CA . PRO A 1 105 ? 13.919 -8.725 5.940 1.00 92.19 105 PRO A CA 1
ATOM 766 C C . PRO A 1 105 ? 12.609 -8.149 5.375 1.00 92.19 105 PRO A C 1
ATOM 768 O O . PRO A 1 105 ? 11.726 -8.908 4.981 1.00 92.19 105 PRO A O 1
ATOM 771 N N . ILE A 1 106 ? 12.466 -6.819 5.402 1.00 94.94 106 ILE A N 1
ATOM 772 C CA . ILE A 1 106 ? 11.383 -6.119 4.695 1.00 94.94 106 ILE A CA 1
ATOM 773 C C . ILE A 1 106 ? 11.838 -5.901 3.251 1.00 94.94 106 ILE A C 1
ATOM 775 O O . ILE A 1 106 ? 12.848 -5.238 3.034 1.00 94.94 106 ILE A O 1
ATOM 779 N N . ASP A 1 107 ? 11.121 -6.459 2.275 1.00 96.38 107 ASP A N 1
ATOM 780 C CA . ASP A 1 107 ? 11.493 -6.340 0.859 1.00 96.38 107 ASP A CA 1
ATOM 781 C C . ASP A 1 107 ? 11.089 -4.967 0.301 1.00 96.38 107 ASP A C 1
ATOM 783 O O . ASP A 1 107 ? 11.879 -4.270 -0.346 1.00 96.38 107 ASP A O 1
ATOM 787 N N . ILE A 1 108 ? 9.853 -4.553 0.592 1.00 97.44 108 ILE A N 1
ATOM 788 C CA . ILE A 1 108 ? 9.281 -3.266 0.185 1.00 97.44 108 ILE A CA 1
ATOM 789 C C . ILE A 1 108 ? 8.688 -2.583 1.417 1.00 97.44 108 ILE A C 1
ATOM 791 O O . ILE A 1 108 ? 8.011 -3.229 2.208 1.00 97.44 108 ILE A O 1
ATOM 795 N N . ALA A 1 109 ? 8.885 -1.276 1.569 1.00 96.81 109 ALA A N 1
ATOM 796 C CA . ALA A 1 109 ? 8.224 -0.470 2.590 1.00 96.81 109 ALA A CA 1
ATOM 797 C C . ALA A 1 109 ? 7.386 0.637 1.944 1.00 96.81 109 ALA A C 1
ATOM 799 O O . ALA A 1 109 ? 7.905 1.431 1.157 1.00 96.81 109 ALA A O 1
ATOM 800 N N . VAL A 1 110 ? 6.101 0.716 2.294 1.00 96.62 110 VAL A N 1
ATOM 801 C CA . VAL A 1 110 ? 5.214 1.818 1.912 1.00 96.62 110 VAL A CA 1
ATOM 802 C C . VAL A 1 110 ? 5.104 2.822 3.053 1.00 96.62 110 VAL A C 1
ATOM 804 O O . VAL A 1 110 ? 4.791 2.466 4.186 1.00 96.62 110 VAL A O 1
ATOM 807 N N . LEU A 1 111 ? 5.383 4.087 2.746 1.00 94.69 111 LEU A N 1
ATOM 808 C CA . LEU A 1 111 ? 5.382 5.189 3.707 1.00 94.69 111 LEU A CA 1
ATOM 809 C C . LEU A 1 111 ? 4.224 6.139 3.378 1.00 94.69 111 LEU A C 1
ATOM 811 O O . LEU A 1 111 ? 4.336 6.952 2.454 1.00 94.69 111 LEU A O 1
ATOM 815 N N . LEU A 1 112 ? 3.124 6.021 4.117 1.00 93.25 112 LEU A N 1
ATOM 816 C CA . LEU A 1 112 ? 1.850 6.690 3.854 1.00 93.25 112 LEU A CA 1
ATOM 817 C C . LEU A 1 112 ? 1.725 8.013 4.625 1.00 93.25 112 LEU A C 1
ATOM 819 O O . LEU A 1 112 ? 1.881 8.062 5.840 1.00 93.25 112 LEU A O 1
ATOM 823 N N . GLY A 1 113 ? 1.388 9.079 3.903 1.00 87.69 113 GLY A N 1
ATOM 824 C CA . GLY A 1 113 ? 1.343 10.439 4.425 1.00 87.69 113 GLY A CA 1
ATOM 825 C C . GLY A 1 113 ? 2.709 11.148 4.523 1.00 87.69 113 GLY A C 1
ATOM 826 O O . GLY A 1 113 ? 3.765 10.537 4.352 1.00 87.69 113 GLY A O 1
ATOM 827 N N . PRO A 1 114 ? 2.720 12.486 4.684 1.00 80.00 114 PRO A N 1
ATOM 828 C CA . PRO A 1 114 ? 3.947 13.284 4.763 1.00 80.00 114 PRO A CA 1
ATOM 829 C C . PRO A 1 114 ? 4.811 13.027 6.008 1.00 80.00 114 PRO A C 1
ATOM 831 O O . PRO A 1 114 ? 6.012 13.278 5.949 1.00 80.00 114 PRO A O 1
ATOM 834 N N . GLY A 1 115 ? 4.220 12.587 7.119 1.00 74.12 115 GLY A N 1
ATOM 835 C CA . GLY A 1 115 ? 4.912 12.355 8.389 1.00 74.12 115 GLY A CA 1
ATOM 836 C C . GLY A 1 115 ? 5.503 10.955 8.551 1.00 74.12 115 GLY A C 1
ATOM 837 O O . GLY A 1 115 ? 6.210 10.723 9.522 1.00 74.12 115 GLY A O 1
ATOM 838 N N . SER A 1 116 ? 5.227 10.031 7.631 1.00 79.00 116 SER A N 1
ATOM 839 C CA . SER A 1 116 ? 5.689 8.648 7.732 1.00 79.00 116 SER A CA 1
ATOM 840 C C . SER A 1 116 ? 7.116 8.477 7.213 1.00 79.00 116 SER A C 1
ATOM 842 O O . SER A 1 116 ? 7.558 9.197 6.300 1.00 79.00 116 SER A O 1
ATOM 844 N N . GLY A 1 117 ? 7.807 7.450 7.711 1.00 72.56 117 GLY A N 1
ATOM 845 C CA . GLY A 1 117 ? 9.224 7.252 7.420 1.00 72.56 117 GLY A CA 1
ATOM 846 C C . GLY A 1 117 ? 10.104 8.174 8.246 1.00 72.56 117 GLY A C 1
ATOM 847 O O . GLY A 1 117 ? 11.050 8.751 7.709 1.00 72.56 117 GLY A O 1
ATOM 848 N N . ASP A 1 118 ? 9.750 8.354 9.515 1.00 78.88 118 ASP A N 1
ATOM 849 C CA . ASP A 1 118 ? 10.644 8.965 10.488 1.00 78.88 118 ASP A CA 1
ATOM 850 C C . ASP A 1 118 ? 11.831 8.033 10.804 1.00 78.88 118 ASP A C 1
ATOM 852 O O . ASP A 1 118 ? 11.935 6.908 10.303 1.00 78.88 118 ASP A O 1
ATOM 856 N N . ASP A 1 119 ? 12.765 8.504 11.629 1.00 74.44 119 ASP A N 1
ATOM 857 C CA . ASP A 1 119 ? 13.957 7.727 11.976 1.00 74.44 119 ASP A CA 1
ATOM 858 C C . ASP A 1 119 ? 13.607 6.383 12.645 1.00 74.44 119 ASP A C 1
ATOM 860 O O . ASP A 1 119 ? 14.359 5.419 12.497 1.00 74.44 119 ASP A O 1
ATOM 864 N N . GLN A 1 120 ? 12.468 6.281 13.343 1.00 75.75 120 GLN A N 1
ATOM 865 C CA . GLN A 1 120 ? 12.031 5.042 13.990 1.00 75.75 120 GLN A CA 1
ATOM 866 C C . GLN A 1 120 ? 11.560 4.014 12.957 1.00 75.75 120 GLN A C 1
ATOM 868 O O . GLN A 1 120 ? 11.977 2.853 13.025 1.00 75.75 120 GLN A O 1
ATOM 873 N N . ASP A 1 121 ? 10.763 4.429 11.975 1.00 75.50 121 ASP A N 1
ATOM 874 C CA . ASP A 1 121 ? 10.348 3.578 10.858 1.00 75.50 121 ASP A CA 1
ATOM 875 C C . ASP A 1 121 ? 11.551 3.116 10.033 1.00 75.50 121 ASP A C 1
ATOM 877 O O . ASP A 1 121 ? 11.730 1.924 9.770 1.00 75.50 121 ASP A O 1
ATOM 881 N N . LEU A 1 122 ? 12.410 4.065 9.648 1.00 80.62 122 LEU A N 1
ATOM 882 C CA . LEU A 1 122 ? 13.555 3.807 8.778 1.00 80.62 122 LEU A CA 1
ATOM 883 C C . LEU A 1 122 ? 14.634 2.970 9.470 1.00 80.62 122 LEU A C 1
ATOM 885 O O . LEU A 1 122 ? 15.297 2.178 8.802 1.00 80.62 122 LEU A O 1
ATOM 889 N N . SER A 1 123 ? 14.784 3.080 10.796 1.00 83.81 123 SER A N 1
ATOM 890 C CA . SER A 1 123 ? 15.727 2.252 11.567 1.00 83.81 123 SER A CA 1
ATOM 891 C C . SER A 1 123 ? 15.402 0.756 11.528 1.00 83.81 123 SER A C 1
ATOM 893 O O . SER A 1 123 ? 16.280 -0.072 11.771 1.00 83.81 123 SER A O 1
ATOM 895 N N . GLN A 1 124 ? 14.156 0.401 11.206 1.00 83.69 124 GLN A N 1
ATOM 896 C CA . GLN A 1 124 ? 13.715 -0.984 11.075 1.00 83.69 124 GLN A CA 1
ATOM 897 C C . GLN A 1 124 ? 13.902 -1.533 9.656 1.00 83.69 124 GLN A C 1
ATOM 899 O O . GLN A 1 124 ? 13.673 -2.723 9.438 1.00 83.69 124 GLN A O 1
ATOM 904 N N . LEU A 1 125 ? 14.278 -0.703 8.683 1.00 90.06 125 LEU A N 1
ATOM 905 C CA . LEU A 1 125 ? 14.435 -1.126 7.296 1.00 90.06 125 LEU A CA 1
ATOM 906 C C . LEU A 1 125 ? 15.871 -1.579 7.023 1.00 90.06 125 LEU A C 1
ATOM 908 O O . LEU A 1 125 ? 16.840 -0.939 7.428 1.00 90.06 125 LEU A O 1
ATOM 912 N N . ASP A 1 126 ? 16.012 -2.676 6.281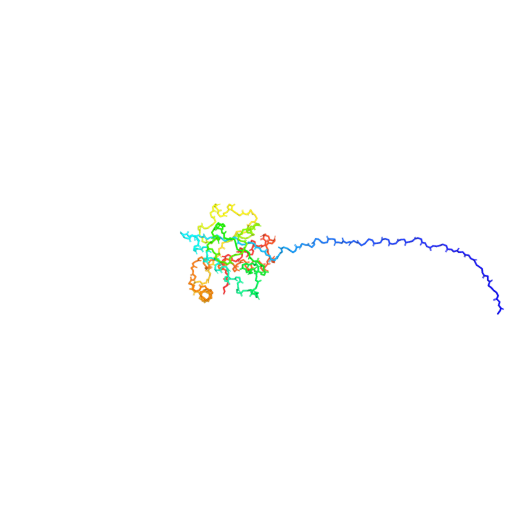 1.00 91.88 126 ASP A N 1
ATOM 913 C CA . ASP A 1 126 ? 17.309 -3.065 5.726 1.00 91.88 126 ASP A CA 1
ATOM 914 C C . ASP A 1 126 ? 17.711 -2.074 4.613 1.00 91.88 126 ASP A C 1
ATOM 916 O O . ASP A 1 126 ? 16.826 -1.616 3.881 1.00 91.88 126 ASP A O 1
ATOM 920 N N . PRO A 1 127 ? 19.005 -1.763 4.404 1.00 90.12 127 PRO A N 1
ATOM 921 C CA . PRO A 1 127 ? 19.455 -0.923 3.288 1.00 90.12 127 PRO A CA 1
ATOM 922 C C . PRO A 1 127 ? 18.994 -1.383 1.892 1.00 90.12 127 PRO A C 1
ATOM 924 O O . PRO A 1 127 ? 18.963 -0.580 0.956 1.00 90.12 127 PRO A O 1
ATOM 927 N N . GLN A 1 128 ? 18.664 -2.667 1.724 1.00 91.50 128 GLN A N 1
ATOM 928 C CA . GLN A 1 128 ? 18.122 -3.222 0.484 1.00 91.50 128 GLN A CA 1
ATOM 929 C C . GLN A 1 128 ? 16.612 -3.020 0.327 1.00 91.50 128 GLN A C 1
ATOM 931 O O . GLN A 1 128 ? 16.127 -3.146 -0.798 1.00 91.50 128 GLN A O 1
ATOM 936 N N . THR A 1 129 ? 15.891 -2.636 1.384 1.00 95.81 129 THR A N 1
ATOM 937 C CA . THR A 1 129 ? 14.447 -2.366 1.324 1.00 95.81 129 THR A CA 1
ATOM 938 C C . THR A 1 129 ? 14.142 -1.341 0.233 1.00 95.81 129 THR A C 1
ATOM 940 O O . THR A 1 129 ? 14.788 -0.289 0.138 1.00 95.81 129 THR A O 1
ATOM 943 N N . VAL A 1 130 ? 13.146 -1.627 -0.604 1.00 96.56 130 VAL A N 1
ATOM 944 C CA . VAL A 1 130 ? 12.639 -0.664 -1.587 1.00 96.56 130 VAL A CA 1
ATOM 945 C C . VAL A 1 130 ? 11.572 0.202 -0.933 1.00 96.56 130 VAL A C 1
ATOM 947 O O . VAL A 1 130 ? 10.528 -0.286 -0.516 1.00 96.56 130 VAL A O 1
ATOM 950 N N . VAL A 1 131 ? 11.827 1.504 -0.848 1.00 94.94 131 VAL A N 1
ATOM 951 C CA . VAL A 1 131 ? 10.911 2.457 -0.213 1.00 94.94 131 VAL A CA 1
ATOM 952 C C . VAL A 1 131 ? 9.985 3.086 -1.250 1.00 94.94 131 VAL A C 1
ATOM 954 O O . VAL A 1 131 ? 10.432 3.592 -2.279 1.00 94.94 131 VAL A O 1
ATOM 957 N N . VAL A 1 132 ? 8.687 3.091 -0.953 1.00 94.25 132 VAL A N 1
ATOM 958 C CA . VAL A 1 132 ? 7.618 3.538 -1.847 1.00 94.25 132 VAL A CA 1
ATOM 959 C C . VAL A 1 132 ? 6.702 4.514 -1.116 1.00 94.25 132 VAL A C 1
ATOM 961 O O . VAL A 1 132 ? 6.256 4.275 -0.001 1.00 94.25 132 VAL A O 1
ATOM 964 N N . ARG A 1 133 ? 6.386 5.641 -1.754 1.00 94.00 133 ARG A N 1
ATOM 965 C CA . ARG A 1 133 ? 5.295 6.536 -1.323 1.00 94.00 133 ARG A CA 1
ATOM 966 C C . ARG A 1 133 ? 3.984 6.118 -1.992 1.00 94.00 133 ARG A C 1
ATOM 968 O O . ARG A 1 133 ? 4.070 5.436 -3.003 1.00 94.00 133 ARG A O 1
ATOM 975 N N . PRO A 1 134 ? 2.795 6.556 -1.543 1.00 91.25 134 PRO A N 1
ATOM 976 C CA . PRO A 1 134 ? 1.520 6.206 -2.178 1.00 91.25 134 PRO A CA 1
ATOM 977 C C . PRO A 1 134 ? 1.440 6.583 -3.659 1.00 91.25 134 PRO A C 1
ATOM 979 O O . PRO A 1 134 ? 0.800 5.886 -4.438 1.00 91.25 134 PRO A O 1
ATOM 982 N N . GLY A 1 135 ? 2.155 7.630 -4.085 1.00 90.06 135 GLY A N 1
ATOM 983 C CA . GLY A 1 135 ? 2.053 8.189 -5.437 1.00 90.06 135 GLY A CA 1
ATOM 984 C C . GLY A 1 135 ? 0.836 9.096 -5.570 1.00 90.06 135 GLY A C 1
ATOM 985 O O . GLY A 1 135 ? 0.069 9.266 -4.620 1.00 90.06 135 GLY A O 1
ATOM 986 N N . ARG A 1 136 ? 0.660 9.711 -6.740 1.00 89.69 136 ARG A N 1
ATOM 987 C CA . ARG A 1 136 ? -0.491 10.580 -6.989 1.00 89.69 136 ARG A CA 1
ATOM 988 C C . ARG A 1 136 ? -1.779 9.755 -6.973 1.00 89.69 136 ARG A C 1
ATOM 990 O O . ARG A 1 136 ? -1.905 8.760 -7.682 1.00 89.69 136 ARG A O 1
ATOM 997 N N . ILE A 1 137 ? -2.748 10.214 -6.190 1.00 84.00 137 ILE A N 1
ATOM 998 C CA . ILE A 1 137 ? -4.102 9.666 -6.160 1.00 84.00 137 ILE A CA 1
ATOM 999 C C . ILE A 1 137 ? -4.902 10.403 -7.235 1.00 84.00 137 ILE A C 1
ATOM 1001 O O . ILE A 1 137 ? -5.190 11.590 -7.099 1.00 84.00 137 ILE A O 1
ATOM 1005 N N . VAL A 1 138 ? -5.215 9.714 -8.330 1.00 68.38 138 VAL A N 1
ATOM 1006 C CA . VAL A 1 138 ? -5.996 10.252 -9.464 1.00 68.38 138 VAL A CA 1
ATOM 1007 C C . VAL A 1 138 ? -7.475 9.844 -9.408 1.00 68.38 138 VAL A C 1
ATOM 1009 O O . VAL A 1 138 ? -8.195 9.923 -10.400 1.00 68.38 138 VAL A O 1
ATOM 1012 N N . SER A 1 139 ? -7.955 9.421 -8.238 1.00 61.12 139 SER A N 1
ATOM 1013 C CA . SER A 1 139 ? -9.288 8.838 -8.060 1.00 61.12 139 SER A CA 1
ATOM 1014 C C . SER A 1 139 ? -10.352 9.777 -7.475 1.00 61.12 139 SER A C 1
ATOM 1016 O O . SER A 1 139 ? -11.537 9.468 -7.534 1.00 61.12 139 SER A O 1
ATOM 1018 N N . GLU A 1 140 ? -9.997 10.964 -6.989 1.00 59.44 140 GLU A N 1
ATOM 1019 C CA . GLU A 1 140 ? -10.944 11.906 -6.372 1.00 59.44 140 GLU A CA 1
ATOM 1020 C C . GLU A 1 140 ? -11.171 13.131 -7.288 1.00 59.44 140 GLU A C 1
ATOM 1022 O O . GLU A 1 140 ? -10.197 13.824 -7.594 1.00 59.44 140 GLU A O 1
ATOM 1027 N N . PRO A 1 141 ? -12.405 13.456 -7.746 1.00 60.88 141 PRO A N 1
ATOM 1028 C CA . PRO A 1 141 ? -13.686 12.755 -7.609 1.00 60.88 141 PRO A CA 1
ATOM 1029 C C . PRO A 1 141 ? -14.057 12.003 -8.906 1.00 60.88 141 PRO A C 1
ATOM 1031 O O . PRO A 1 141 ? -15.059 12.310 -9.569 1.00 60.88 141 PRO A O 1
ATOM 1034 N N . THR A 1 142 ? -13.242 11.033 -9.315 1.00 78.19 142 THR A N 1
ATOM 1035 C CA . THR A 1 142 ? -13.504 10.243 -10.527 1.00 78.19 142 THR A CA 1
ATOM 1036 C C . THR A 1 142 ? -14.480 9.096 -10.235 1.00 78.19 142 THR A C 1
ATOM 1038 O O . THR A 1 142 ? -14.852 8.833 -9.091 1.00 78.19 142 THR A O 1
ATOM 1041 N N . GLU A 1 143 ? -14.974 8.432 -11.281 1.00 84.50 143 GLU A N 1
ATOM 1042 C CA . GLU A 1 143 ? -15.816 7.236 -11.139 1.00 84.50 143 GLU A CA 1
ATOM 1043 C C . GLU A 1 143 ? -15.104 6.125 -10.359 1.00 84.50 143 GLU A C 1
ATOM 1045 O O . GLU A 1 143 ? -15.703 5.515 -9.477 1.00 84.50 143 GLU A O 1
ATOM 1050 N N . ALA A 1 144 ? -13.806 5.954 -10.602 1.00 83.31 144 ALA A N 1
ATOM 1051 C CA . ALA A 1 144 ? -13.002 4.936 -9.947 1.00 83.31 144 ALA A CA 1
ATOM 1052 C C . ALA A 1 144 ? -12.846 5.169 -8.431 1.00 83.31 144 ALA A C 1
ATOM 1054 O O . ALA A 1 144 ? -12.830 4.210 -7.662 1.00 83.31 144 ALA A O 1
ATOM 1055 N N . GLY A 1 145 ? -12.807 6.426 -7.967 1.00 85.31 145 GLY A N 1
ATOM 1056 C CA . GLY A 1 145 ? -12.833 6.724 -6.529 1.00 85.31 145 GLY A CA 1
ATOM 1057 C C . GLY A 1 145 ? -14.145 6.319 -5.858 1.00 85.31 145 GLY A C 1
ATOM 1058 O O . GLY A 1 145 ? -14.128 5.732 -4.778 1.00 85.31 145 GLY A O 1
ATOM 1059 N N . ARG A 1 146 ? -15.287 6.554 -6.522 1.00 88.69 146 ARG A N 1
ATOM 1060 C CA . ARG A 1 146 ? -16.609 6.130 -6.018 1.00 88.69 146 ARG A CA 1
ATOM 1061 C C . ARG A 1 146 ? -16.756 4.608 -5.985 1.00 88.69 146 ARG A C 1
ATOM 1063 O O . ARG A 1 146 ? -17.371 4.069 -5.063 1.00 88.69 146 ARG A O 1
ATOM 1070 N N . ASP A 1 147 ? -16.202 3.920 -6.979 1.00 90.56 147 ASP A N 1
ATOM 1071 C CA . ASP A 1 147 ? -16.178 2.457 -7.012 1.00 90.56 147 ASP A CA 1
ATOM 1072 C C . ASP A 1 147 ? -15.307 1.881 -5.881 1.00 90.56 147 ASP A C 1
ATOM 1074 O O . ASP A 1 147 ? -15.761 1.006 -5.140 1.00 90.56 147 ASP A O 1
ATOM 1078 N N . PHE A 1 148 ? -14.113 2.444 -5.657 1.00 92.25 148 PHE A N 1
ATOM 1079 C CA . PHE A 1 148 ? -13.284 2.103 -4.498 1.00 92.25 148 PHE A CA 1
ATOM 1080 C C . PHE A 1 148 ? -14.027 2.316 -3.172 1.00 92.25 148 PHE A C 1
ATOM 1082 O O . PHE A 1 148 ? -14.059 1.402 -2.349 1.00 92.25 148 PHE A O 1
ATOM 1089 N N . GLU A 1 149 ? -14.671 3.474 -2.968 1.00 93.38 149 GLU A N 1
ATOM 1090 C CA . GLU A 1 149 ? -15.455 3.742 -1.752 1.00 93.38 149 GLU A CA 1
ATOM 1091 C C . GLU A 1 149 ? -16.538 2.674 -1.544 1.00 93.38 149 GLU A C 1
ATOM 1093 O O . GLU A 1 149 ? -16.673 2.129 -0.447 1.00 93.38 149 GLU A O 1
ATOM 1098 N N . THR A 1 150 ? -17.258 2.316 -2.608 1.00 94.06 150 THR A N 1
ATOM 1099 C CA . THR A 1 150 ? -18.318 1.298 -2.566 1.00 94.06 150 THR A CA 1
ATOM 1100 C C . THR A 1 150 ? -17.774 -0.074 -2.165 1.00 94.06 150 THR A C 1
ATOM 1102 O O . THR A 1 150 ? -18.336 -0.735 -1.283 1.00 94.06 150 THR A O 1
ATOM 1105 N N . ARG A 1 151 ? -16.663 -0.509 -2.771 1.00 94.38 151 ARG A N 1
ATOM 1106 C CA . ARG A 1 151 ? -16.024 -1.798 -2.458 1.00 94.38 151 ARG A CA 1
ATOM 1107 C C . ARG A 1 151 ? -15.444 -1.822 -1.049 1.00 94.38 151 ARG A C 1
ATOM 1109 O O . ARG A 1 151 ? -15.646 -2.798 -0.328 1.00 94.38 151 ARG A O 1
ATOM 1116 N N . PHE A 1 152 ? -14.804 -0.737 -0.624 1.00 95.06 152 PHE A N 1
ATOM 1117 C CA . PHE A 1 152 ? -14.251 -0.606 0.722 1.00 95.06 152 PHE A CA 1
ATOM 1118 C C . PHE A 1 152 ? -15.350 -0.662 1.789 1.00 95.06 152 PHE A C 1
ATOM 1120 O O . PHE A 1 152 ? -15.252 -1.431 2.746 1.00 95.06 152 PHE A O 1
ATOM 1127 N N . MET A 1 153 ? -16.443 0.082 1.592 1.00 96.38 153 MET A N 1
ATOM 1128 C CA . MET A 1 153 ? -17.603 0.033 2.485 1.00 96.38 153 MET A CA 1
ATOM 1129 C C . MET A 1 153 ? -18.248 -1.354 2.516 1.00 96.38 153 MET A C 1
ATOM 1131 O O . MET A 1 153 ? -18.674 -1.800 3.578 1.00 96.38 153 MET A O 1
ATOM 1135 N N . THR A 1 154 ? -18.296 -2.052 1.380 1.00 96.44 154 THR A N 1
ATOM 1136 C CA . THR A 1 154 ? -18.821 -3.424 1.309 1.00 96.44 154 THR A CA 1
ATOM 1137 C C . THR A 1 154 ? -17.951 -4.402 2.099 1.00 96.44 154 THR A C 1
ATOM 1139 O O . THR A 1 154 ? -18.482 -5.258 2.801 1.00 96.44 154 THR A O 1
ATOM 1142 N N . ALA A 1 155 ? -16.625 -4.269 2.015 1.00 94.25 155 ALA A N 1
ATOM 1143 C CA . ALA A 1 155 ? -15.687 -5.156 2.697 1.00 94.25 155 ALA A CA 1
ATOM 1144 C C . ALA A 1 155 ? -15.598 -4.898 4.211 1.00 94.25 155 ALA A C 1
ATOM 1146 O O . ALA A 1 155 ? -15.454 -5.844 4.983 1.00 94.25 155 ALA A O 1
ATOM 1147 N N . TYR A 1 156 ? -15.678 -3.633 4.638 1.00 94.88 156 TYR A N 1
ATOM 1148 C CA . TYR A 1 156 ? -15.321 -3.237 6.007 1.00 94.88 156 TYR A CA 1
ATOM 1149 C C . TYR A 1 156 ? -16.420 -2.513 6.786 1.00 94.88 156 TYR A C 1
ATOM 1151 O O . TYR A 1 156 ? -16.252 -2.272 7.978 1.00 94.88 156 TYR A O 1
ATOM 1159 N N . GLY A 1 157 ? -17.532 -2.135 6.149 1.00 96.56 157 GLY A N 1
ATOM 1160 C CA . GLY A 1 157 ? -18.626 -1.406 6.802 1.00 96.56 157 GLY A CA 1
ATOM 1161 C C . GLY A 1 157 ? -18.276 0.026 7.228 1.00 96.56 157 GLY A C 1
ATOM 1162 O O . GLY A 1 157 ? -19.022 0.640 7.989 1.00 96.56 157 GLY A O 1
ATOM 1163 N N . LEU A 1 158 ? -17.152 0.568 6.753 1.00 94.44 158 LEU A N 1
ATOM 1164 C CA . LEU A 1 158 ? -16.620 1.884 7.113 1.00 94.44 158 LEU A CA 1
ATOM 1165 C C . LEU A 1 158 ? -16.335 2.685 5.842 1.00 94.44 158 LEU A C 1
ATOM 1167 O O . LEU A 1 158 ? -15.984 2.105 4.818 1.00 94.44 158 LEU A O 1
ATOM 1171 N N . ARG A 1 159 ? -16.452 4.017 5.897 1.00 93.88 159 ARG A N 1
ATOM 1172 C CA . ARG A 1 159 ? -15.963 4.866 4.799 1.00 93.88 159 ARG A CA 1
ATOM 1173 C C . ARG A 1 159 ? -14.431 4.882 4.805 1.00 93.88 159 ARG A C 1
ATOM 1175 O O . ARG A 1 159 ? -13.854 4.989 5.891 1.00 93.88 159 ARG A O 1
ATOM 1182 N N . PRO A 1 160 ? -13.768 4.806 3.639 1.00 93.69 160 PRO A N 1
ATOM 1183 C CA . PRO A 1 160 ? -12.322 4.932 3.580 1.00 93.69 160 PRO A CA 1
ATOM 1184 C C . PRO A 1 160 ? -11.900 6.347 3.987 1.00 93.69 160 PRO A C 1
ATOM 1186 O O . PRO A 1 160 ? -12.521 7.336 3.599 1.00 93.69 160 PRO A O 1
ATOM 1189 N N . ASN A 1 161 ? -10.829 6.442 4.770 1.00 92.81 161 ASN A N 1
ATOM 1190 C CA . ASN A 1 161 ? -10.143 7.704 5.024 1.00 92.81 161 ASN A CA 1
ATOM 1191 C C . ASN A 1 161 ? -8.923 7.835 4.090 1.00 92.81 161 ASN A C 1
ATOM 1193 O O . ASN A 1 161 ? -8.658 6.968 3.254 1.00 92.81 161 ASN A O 1
ATOM 1197 N N . ARG A 1 162 ? -8.149 8.914 4.248 1.00 91.69 162 ARG A N 1
ATOM 1198 C CA . ARG A 1 162 ? -6.939 9.145 3.447 1.00 91.69 162 ARG A CA 1
ATOM 1199 C C . ARG A 1 162 ? -5.936 7.985 3.520 1.00 91.69 162 ARG A C 1
ATOM 1201 O O . ARG A 1 162 ? -5.379 7.628 2.490 1.00 91.69 162 ARG A O 1
ATOM 1208 N N . ALA A 1 163 ? -5.728 7.391 4.694 1.00 94.31 163 ALA A N 1
ATOM 1209 C CA . ALA A 1 163 ? -4.784 6.290 4.865 1.00 94.31 163 ALA A CA 1
ATOM 1210 C C . ALA A 1 163 ? -5.232 5.039 4.090 1.00 94.31 163 ALA A C 1
ATOM 1212 O O . ALA A 1 163 ? -4.414 4.433 3.405 1.00 94.31 163 ALA A O 1
ATOM 1213 N N . ALA A 1 164 ? -6.530 4.708 4.094 1.00 95.00 164 ALA A N 1
ATOM 1214 C CA . ALA A 1 164 ? -7.075 3.625 3.267 1.00 95.00 164 ALA A CA 1
ATOM 1215 C C . ALA A 1 164 ? -6.871 3.860 1.762 1.00 95.00 164 ALA A C 1
ATOM 1217 O O . ALA A 1 164 ? -6.454 2.952 1.044 1.00 95.00 164 ALA A O 1
ATOM 1218 N N . ILE A 1 165 ? -7.137 5.080 1.286 1.00 94.31 165 ILE A N 1
ATOM 1219 C CA . ILE A 1 165 ? -6.939 5.485 -0.117 1.00 94.31 165 ILE A CA 1
ATOM 1220 C C . ILE A 1 165 ? -5.458 5.353 -0.502 1.00 94.31 165 ILE A C 1
ATOM 1222 O O . ILE A 1 165 ? -5.126 4.804 -1.554 1.00 94.31 165 ILE A O 1
ATOM 1226 N N . GLU A 1 166 ? -4.557 5.831 0.357 1.00 95.00 166 GLU A N 1
ATOM 1227 C CA . GLU A 1 166 ? -3.112 5.772 0.138 1.00 95.00 166 GLU A CA 1
ATOM 1228 C C . GLU A 1 166 ? -2.569 4.344 0.167 1.00 95.00 166 GLU A C 1
ATOM 1230 O O . GLU A 1 166 ? -1.792 3.980 -0.717 1.00 95.00 166 GLU A O 1
ATOM 1235 N N . GLY A 1 167 ? -3.008 3.530 1.128 1.00 96.12 167 GLY A N 1
ATOM 1236 C CA . GLY A 1 167 ? -2.654 2.116 1.219 1.00 96.12 167 GLY A CA 1
ATOM 1237 C C . GLY A 1 167 ? -3.108 1.339 -0.015 1.00 96.12 167 GLY A C 1
ATOM 1238 O O . GLY A 1 167 ? -2.310 0.625 -0.621 1.00 96.12 167 GLY A O 1
ATOM 1239 N N . TYR A 1 168 ? -4.351 1.553 -0.458 1.00 95.69 168 TYR A N 1
ATOM 1240 C CA . TYR A 1 168 ? -4.869 0.955 -1.688 1.00 95.69 168 TYR A CA 1
ATOM 1241 C C . TYR A 1 168 ? -4.044 1.372 -2.916 1.00 95.69 168 TYR A C 1
ATOM 1243 O O . TYR A 1 168 ? -3.589 0.516 -3.675 1.00 95.69 168 TYR A O 1
ATOM 1251 N N . ASN A 1 169 ? -3.768 2.671 -3.091 1.00 95.50 169 ASN A N 1
ATOM 1252 C CA . ASN A 1 169 ? -2.974 3.154 -4.227 1.00 95.50 169 ASN A CA 1
ATOM 1253 C C . ASN A 1 169 ? -1.550 2.583 -4.224 1.00 95.50 169 ASN A C 1
ATOM 1255 O O . ASN A 1 169 ? -1.047 2.148 -5.261 1.00 95.50 169 ASN A O 1
ATOM 1259 N N . ALA A 1 170 ? -0.902 2.563 -3.054 1.00 96.69 170 ALA A N 1
ATOM 1260 C CA . ALA A 1 170 ? 0.436 2.012 -2.889 1.00 96.69 170 ALA A CA 1
ATOM 1261 C C . ALA A 1 170 ? 0.465 0.522 -3.259 1.00 96.69 170 ALA A C 1
ATOM 1263 O O . ALA A 1 170 ? 1.308 0.108 -4.054 1.00 96.69 170 ALA A O 1
ATOM 1264 N N . ALA A 1 171 ? -0.496 -0.263 -2.762 1.00 96.50 171 ALA A N 1
ATOM 1265 C CA . ALA A 1 171 ? -0.614 -1.686 -3.068 1.00 96.50 171 ALA A CA 1
ATOM 1266 C C . ALA A 1 171 ? -0.822 -1.943 -4.562 1.00 96.50 171 ALA A C 1
ATOM 1268 O O . ALA A 1 171 ? -0.167 -2.807 -5.139 1.00 96.50 171 ALA A O 1
ATOM 1269 N N . ARG A 1 172 ? -1.673 -1.155 -5.225 1.00 95.00 172 ARG A N 1
ATOM 1270 C CA . ARG A 1 172 ? -1.902 -1.269 -6.672 1.00 95.00 172 ARG A CA 1
ATOM 1271 C C . ARG A 1 172 ? -0.653 -0.933 -7.489 1.00 95.00 172 ARG A C 1
ATOM 1273 O O . ARG A 1 172 ? -0.382 -1.596 -8.487 1.00 95.00 172 ARG A O 1
ATOM 1280 N N . ARG A 1 173 ? 0.145 0.046 -7.054 1.00 96.38 173 ARG A N 1
ATOM 1281 C CA . ARG A 1 173 ? 1.444 0.349 -7.678 1.00 96.38 173 ARG A CA 1
ATOM 1282 C C . ARG A 1 173 ? 2.458 -0.772 -7.475 1.00 96.38 173 ARG A C 1
ATOM 1284 O O . ARG A 1 173 ? 3.169 -1.112 -8.417 1.00 96.38 173 ARG A O 1
ATOM 1291 N N . VAL A 1 174 ? 2.493 -1.364 -6.281 1.00 97.00 174 VAL A N 1
ATOM 1292 C CA . VAL A 1 174 ? 3.326 -2.537 -5.983 1.00 97.00 174 VAL A CA 1
ATOM 1293 C C . VAL A 1 174 ? 2.897 -3.739 -6.830 1.00 97.00 174 VAL A C 1
ATOM 1295 O O . VAL A 1 174 ? 3.755 -4.343 -7.461 1.00 97.00 174 VAL A O 1
ATOM 1298 N N . ASP A 1 175 ? 1.598 -4.041 -6.944 1.00 95.19 175 ASP A N 1
ATOM 1299 C CA . ASP A 1 175 ? 1.085 -5.113 -7.816 1.00 95.19 175 ASP A CA 1
ATOM 1300 C C . ASP A 1 175 ? 1.563 -4.939 -9.263 1.00 95.19 175 ASP A C 1
ATOM 1302 O O . ASP A 1 175 ? 2.131 -5.868 -9.837 1.00 95.19 175 ASP A O 1
ATOM 1306 N N . LEU A 1 176 ? 1.399 -3.742 -9.837 1.00 94.38 176 LEU A N 1
ATOM 1307 C CA . LEU A 1 176 ? 1.824 -3.456 -11.209 1.00 94.38 176 LEU A CA 1
ATOM 1308 C C . LEU A 1 176 ? 3.334 -3.629 -11.403 1.00 94.38 176 LEU A C 1
ATOM 1310 O O . LEU A 1 176 ? 3.758 -4.212 -12.403 1.00 94.38 176 LEU A O 1
ATOM 1314 N N . ALA A 1 177 ? 4.135 -3.148 -10.451 1.00 95.94 177 ALA A N 1
ATOM 1315 C CA . ALA A 1 177 ? 5.584 -3.266 -10.517 1.00 95.94 177 ALA A CA 1
ATOM 1316 C C . ALA A 1 177 ? 6.043 -4.727 -10.396 1.00 95.94 177 ALA A C 1
ATOM 1318 O O . ALA A 1 177 ? 6.843 -5.187 -11.202 1.00 95.94 177 ALA A O 1
ATOM 1319 N N . LEU A 1 178 ? 5.473 -5.496 -9.466 1.00 94.31 178 LEU A N 1
ATOM 1320 C CA . LEU A 1 178 ? 5.822 -6.908 -9.283 1.00 94.31 178 LEU A CA 1
ATOM 1321 C C . LEU A 1 178 ? 5.463 -7.768 -10.501 1.00 94.31 178 LEU A C 1
ATOM 1323 O O . LEU A 1 178 ? 6.206 -8.693 -10.833 1.00 94.31 178 LEU A O 1
ATOM 1327 N N . ARG A 1 179 ? 4.369 -7.450 -11.210 1.00 92.00 179 ARG A N 1
ATOM 1328 C CA . ARG A 1 179 ? 4.024 -8.120 -12.480 1.00 92.00 179 ARG A CA 1
ATOM 1329 C C . ARG A 1 179 ? 5.029 -7.822 -13.583 1.00 92.00 179 ARG A C 1
ATOM 1331 O O . ARG A 1 179 ? 5.296 -8.704 -14.395 1.00 92.00 179 ARG A O 1
ATOM 1338 N N . SER A 1 180 ? 5.553 -6.598 -13.647 1.00 92.56 180 SER A N 1
ATOM 1339 C CA . SER A 1 180 ? 6.496 -6.210 -14.701 1.00 92.56 180 SER A CA 1
ATOM 1340 C C . SER A 1 180 ? 7.906 -6.745 -14.453 1.00 92.56 180 SER A C 1
ATOM 1342 O O . SER A 1 180 ? 8.621 -7.029 -15.413 1.00 92.56 180 SER A O 1
ATOM 1344 N N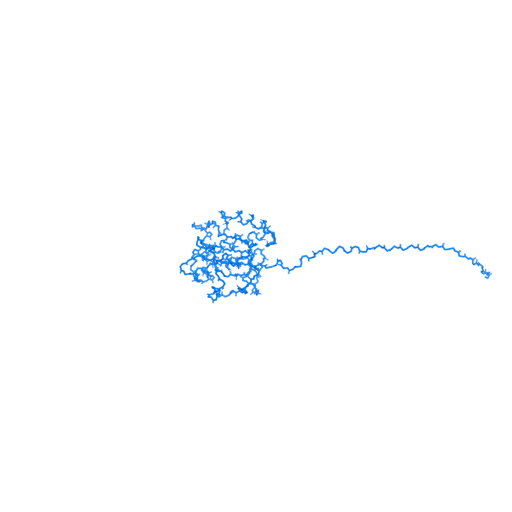 . THR A 1 181 ? 8.289 -6.936 -13.190 1.00 92.50 181 THR A N 1
ATOM 1345 C CA . THR A 1 181 ? 9.627 -7.404 -12.792 1.00 92.50 181 THR A CA 1
ATOM 1346 C C . THR A 1 181 ? 9.683 -8.897 -12.481 1.00 92.50 181 THR A C 1
ATOM 1348 O O . THR A 1 181 ? 10.767 -9.432 -12.259 1.00 92.50 181 THR A O 1
ATOM 1351 N N . ASN A 1 182 ? 8.533 -9.581 -12.466 1.00 87.88 182 ASN A N 1
ATOM 1352 C CA . ASN A 1 182 ? 8.402 -10.970 -12.024 1.00 87.88 182 ASN A CA 1
ATOM 1353 C C . ASN A 1 182 ? 8.918 -11.175 -10.580 1.00 87.88 182 ASN A C 1
ATOM 1355 O O . ASN A 1 182 ? 9.579 -12.168 -10.267 1.00 87.88 182 ASN A O 1
ATOM 1359 N N . GLY A 1 183 ? 8.617 -10.204 -9.710 1.00 90.75 183 GLY A N 1
ATOM 1360 C CA . GLY A 1 183 ? 8.875 -10.241 -8.271 1.00 90.75 183 GLY A CA 1
ATOM 1361 C C . GLY A 1 183 ? 9.899 -9.229 -7.750 1.00 90.75 183 GLY A C 1
ATOM 1362 O O . GLY A 1 183 ? 10.158 -8.207 -8.380 1.00 90.75 183 GLY A O 1
ATOM 1363 N N . VAL A 1 184 ? 10.456 -9.497 -6.562 1.00 93.00 184 VAL A N 1
ATOM 1364 C CA . VAL A 1 184 ? 11.289 -8.535 -5.803 1.00 93.00 184 VAL A CA 1
ATOM 1365 C C . VAL A 1 184 ? 12.802 -8.664 -6.021 1.00 93.00 184 VAL A C 1
ATOM 1367 O O . VAL A 1 184 ? 13.566 -7.838 -5.532 1.00 93.00 184 VAL A O 1
ATOM 1370 N N . ALA A 1 185 ? 13.255 -9.689 -6.748 1.00 91.94 185 ALA A N 1
ATOM 1371 C CA . ALA A 1 185 ? 14.680 -10.018 -6.845 1.00 91.94 185 ALA A CA 1
ATOM 1372 C C . ALA A 1 185 ? 15.504 -8.992 -7.648 1.00 91.94 185 ALA A C 1
ATOM 1374 O O . ALA A 1 185 ? 16.651 -8.712 -7.297 1.00 91.94 185 ALA A O 1
ATOM 1375 N N . ASP A 1 186 ? 14.936 -8.425 -8.718 1.00 93.69 186 ASP A N 1
ATOM 1376 C CA . ASP A 1 186 ? 15.585 -7.377 -9.512 1.00 93.69 186 ASP A CA 1
ATOM 1377 C C . ASP A 1 186 ? 15.246 -5.998 -8.935 1.00 93.69 186 ASP A C 1
ATOM 1379 O O . ASP A 1 186 ? 14.318 -5.311 -9.367 1.00 93.69 186 ASP A O 1
ATOM 1383 N N . ARG A 1 187 ? 15.993 -5.615 -7.896 1.00 94.50 187 ARG A N 1
ATOM 1384 C CA . ARG A 1 187 ? 15.770 -4.368 -7.158 1.00 94.50 187 ARG A CA 1
ATOM 1385 C C . ARG A 1 187 ? 15.839 -3.113 -8.046 1.00 94.50 187 ARG A C 1
ATOM 1387 O O . ARG A 1 187 ? 14.944 -2.278 -7.909 1.00 94.50 187 ARG A O 1
ATOM 1394 N N . PRO A 1 188 ? 16.845 -2.923 -8.926 1.00 96.12 188 PRO A N 1
ATOM 1395 C CA . PRO A 1 188 ? 16.856 -1.789 -9.850 1.00 96.12 188 PRO A CA 1
ATOM 1396 C C . PRO A 1 188 ? 15.609 -1.732 -10.739 1.00 96.12 188 PRO A C 1
ATOM 1398 O O . PRO A 1 188 ? 14.959 -0.690 -10.789 1.00 96.12 188 PRO A O 1
ATOM 1401 N N . ALA A 1 189 ? 15.219 -2.852 -11.359 1.00 96.25 189 ALA A N 1
ATOM 1402 C CA . ALA A 1 189 ? 14.030 -2.884 -12.209 1.00 96.25 189 ALA A CA 1
ATOM 14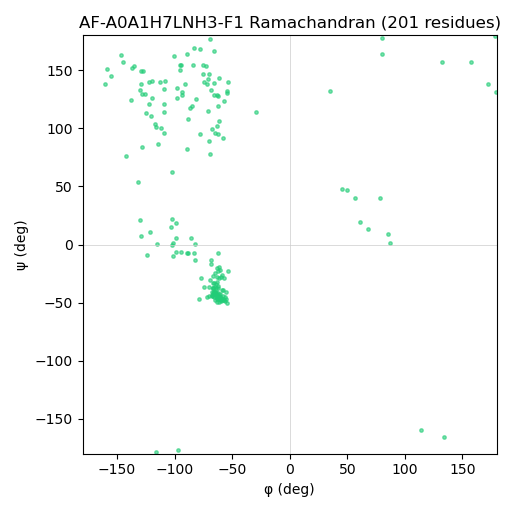03 C C . ALA A 1 189 ? 12.742 -2.596 -11.420 1.00 96.25 189 ALA A C 1
ATOM 1405 O O . ALA A 1 189 ? 11.856 -1.893 -11.909 1.00 96.25 189 ALA A O 1
ATOM 1406 N N . LEU A 1 190 ? 12.647 -3.095 -10.183 1.00 96.50 190 LEU A N 1
ATOM 1407 C CA . LEU A 1 190 ? 11.522 -2.824 -9.289 1.00 96.50 190 LEU A CA 1
ATOM 1408 C C . LEU A 1 190 ? 11.412 -1.333 -8.948 1.00 96.50 190 LEU A C 1
ATOM 1410 O O . LEU A 1 190 ? 10.320 -0.767 -9.020 1.00 96.50 190 LEU A O 1
ATOM 1414 N N . ILE A 1 191 ? 12.533 -0.678 -8.632 1.00 97.50 191 ILE A N 1
ATOM 1415 C CA . ILE A 1 191 ? 12.579 0.770 -8.374 1.00 97.50 191 ILE A CA 1
ATOM 1416 C C . ILE A 1 191 ? 12.134 1.559 -9.609 1.00 97.50 191 ILE A C 1
ATOM 1418 O O . ILE A 1 191 ? 11.321 2.481 -9.482 1.00 97.50 191 ILE A O 1
ATOM 1422 N N . ASP A 1 192 ? 12.614 1.191 -10.797 1.00 97.50 192 ASP A N 1
ATOM 1423 C CA . ASP A 1 192 ? 12.242 1.859 -12.047 1.00 97.50 192 ASP A CA 1
ATOM 1424 C C . ASP A 1 192 ? 10.738 1.710 -12.333 1.00 97.50 192 ASP A C 1
ATOM 1426 O O . ASP A 1 192 ? 10.053 2.694 -12.630 1.00 97.50 192 ASP A O 1
ATOM 1430 N N . ALA A 1 193 ? 10.186 0.505 -12.158 1.00 96.62 193 ALA A N 1
ATOM 1431 C CA . ALA A 1 193 ? 8.762 0.232 -12.346 1.00 96.62 193 ALA A CA 1
ATOM 1432 C C . ALA A 1 193 ? 7.872 0.999 -11.348 1.00 96.62 193 ALA A C 1
ATOM 1434 O O . ALA A 1 193 ? 6.837 1.561 -11.721 1.00 96.62 193 ALA A O 1
ATOM 1435 N N . LEU A 1 194 ? 8.281 1.079 -10.080 1.00 97.00 194 LEU A N 1
ATOM 1436 C CA . LEU A 1 194 ? 7.577 1.861 -9.061 1.00 97.00 194 LEU A CA 1
ATOM 1437 C C . LEU A 1 194 ? 7.657 3.364 -9.347 1.00 97.00 194 LEU A C 1
ATOM 1439 O O . LEU A 1 194 ? 6.672 4.079 -9.148 1.00 97.00 194 LEU A O 1
ATOM 1443 N N . THR A 1 195 ? 8.793 3.846 -9.847 1.00 95.94 195 THR A N 1
ATOM 1444 C CA . THR A 1 195 ? 8.973 5.252 -10.235 1.00 95.94 195 THR A CA 1
ATOM 1445 C C . THR A 1 195 ? 8.058 5.621 -11.401 1.00 95.94 195 THR A C 1
ATOM 1447 O O . THR A 1 195 ? 7.396 6.657 -11.350 1.00 95.94 195 THR A O 1
ATOM 1450 N N . ALA A 1 196 ? 7.928 4.743 -12.399 1.00 95.06 196 ALA A N 1
ATOM 1451 C CA . ALA A 1 196 ? 7.070 4.961 -13.565 1.00 95.06 196 ALA A CA 1
ATOM 1452 C C . ALA A 1 196 ? 5.577 5.132 -13.221 1.00 95.06 196 ALA A C 1
ATOM 1454 O O . ALA A 1 196 ? 4.831 5.724 -13.997 1.00 95.06 196 ALA A O 1
ATOM 1455 N N . THR A 1 197 ? 5.136 4.644 -12.058 1.00 93.81 197 THR A N 1
ATOM 1456 C CA . THR A 1 197 ? 3.740 4.743 -11.595 1.00 93.81 197 THR A CA 1
ATOM 1457 C C . THR A 1 197 ? 3.512 5.849 -10.560 1.00 93.81 197 THR A C 1
ATOM 1459 O O . THR A 1 197 ? 2.400 6.007 -10.055 1.00 93.81 197 THR A O 1
ATOM 1462 N N . ALA A 1 198 ? 4.547 6.618 -10.202 1.00 91.75 198 ALA A N 1
ATOM 1463 C CA . ALA A 1 198 ? 4.466 7.622 -9.138 1.00 91.75 198 ALA A CA 1
ATOM 1464 C C . ALA A 1 198 ? 3.478 8.759 -9.446 1.00 91.75 198 ALA A C 1
ATOM 1466 O O . ALA A 1 198 ? 2.833 9.270 -8.527 1.00 91.75 198 ALA A O 1
ATOM 1467 N N . ASP A 1 199 ? 3.319 9.116 -10.722 1.00 90.06 199 ASP A N 1
ATOM 1468 C CA . ASP A 1 199 ? 2.430 10.194 -11.172 1.00 90.06 199 ASP A CA 1
ATOM 1469 C C . ASP A 1 199 ? 0.958 9.785 -11.309 1.00 90.06 199 ASP A C 1
ATOM 1471 O O . ASP A 1 199 ? 0.112 10.626 -11.620 1.00 90.06 199 ASP A O 1
ATOM 1475 N N . GLY A 1 200 ? 0.634 8.531 -10.999 1.00 85.12 200 GLY A N 1
ATOM 1476 C CA . GLY A 1 200 ? -0.729 8.025 -10.953 1.00 85.12 200 GLY A CA 1
ATOM 1477 C C . GLY A 1 200 ? -0.882 6.709 -11.697 1.00 85.12 200 GLY A C 1
ATOM 1478 O O . GLY A 1 200 ? -0.110 6.370 -12.591 1.00 85.12 200 GLY A O 1
ATOM 1479 N N . ILE A 1 201 ? -1.913 5.973 -11.303 1.00 86.19 201 ILE A N 1
ATOM 1480 C CA . ILE A 1 201 ? -2.346 4.727 -11.928 1.00 86.19 201 ILE A CA 1
ATOM 1481 C C . ILE A 1 201 ? -3.863 4.750 -12.065 1.00 86.19 201 ILE A C 1
ATOM 1483 O O . ILE A 1 201 ? -4.551 5.413 -11.288 1.00 86.19 201 ILE A O 1
ATOM 1487 N N . GLU A 1 202 ? -4.385 4.017 -13.039 1.00 81.50 202 GLU A N 1
ATOM 1488 C CA . GLU A 1 202 ? -5.826 3.811 -13.149 1.00 81.50 202 GLU A CA 1
ATOM 1489 C C . GLU A 1 202 ? -6.306 2.823 -12.077 1.00 81.50 202 GLU A C 1
ATOM 1491 O O . GLU A 1 202 ? -5.620 1.844 -11.750 1.00 81.50 202 GLU A O 1
ATOM 1496 N N . TRP A 1 203 ? -7.467 3.128 -11.497 1.00 79.12 203 TRP A N 1
ATOM 1497 C CA . TRP A 1 203 ? -8.120 2.348 -10.446 1.00 79.12 203 TRP A CA 1
ATOM 1498 C C . TRP A 1 203 ? -9.192 1.444 -11.033 1.00 79.12 203 TRP A C 1
ATOM 1500 O O . TRP A 1 203 ? -9.996 1.959 -11.840 1.00 79.12 203 TRP A O 1
#

pLDDT: mean 82.16, std 17.46, range [38.0, 97.5]

Foldseek 3Di:
DDDDDDDDDDDDDDDDDPDDPPPPPPPPPDDPLQEAEEEEFEDDPDRLVLRLLLLLLLLLLQVVPDDDPDDQASGDFLRHGYQYAYVVNVSCVSHPDGHPNVDDDHLEYEFEDPPGDDPRRVVNHDPNYHYAYLADQPPVPHPQVVVSQVSSCVVPVDGRDRSSSSSNSRNNLQSQLCNVVVGRPPSVSSNVSSVVCRNHDDD

Solvent-accessible surface area (backbone atoms only — not comparable to full-atom values): 11790 Å² total; per-residue (Å²): 145,83,86,89,87,79,92,87,88,84,90,83,76,96,75,86,80,86,76,78,82,78,76,78,78,68,81,74,83,72,90,70,81,52,54,51,30,37,30,39,27,41,38,62,100,50,44,61,64,26,37,45,36,16,48,52,18,26,44,50,50,13,52,79,76,52,90,73,96,80,69,92,44,51,38,37,47,42,86,21,36,30,27,51,20,41,45,59,54,79,54,39,81,82,41,88,84,69,33,68,51,80,61,74,75,41,51,32,31,40,29,30,62,93,71,26,66,43,73,73,48,50,69,72,51,51,94,80,36,44,79,39,60,37,45,44,80,72,32,83,94,38,71,47,34,55,50,50,44,51,52,44,27,70,76,68,76,42,82,71,52,72,41,13,54,33,26,23,42,30,39,50,44,49,20,56,19,22,52,75,49,76,36,76,85,51,53,71,58,32,52,51,42,42,57,75,38,35,85,34,66,91,111

Mean predicted aligned error: 10.67 Å

Nearest PDB structures (foldseek):
  4evr-assembly1_A  TM=5.779E-01  e=1.054E-02  Rhodopseudomonas palustris CGA009
  4gnr-assembly1_A  TM=5.153E-01  e=5.840E-03  Streptococcus pneumoniae str. Canada MDR_19A
  3n0w-assembly2_B  TM=3.138E-01  e=9.363E-03  Paraburkholderia xenovorans LB400
  3hut-assembly1_A  TM=3.168E-01  e=1.689E-02  Rhodospirillum rubrum ATCC 11170
  4maa-assembly1_A  TM=2.832E-01  e=6.561E-02  Pseudomonas protegens Pf-5

InterPro domains:
  IPR028082 Periplasmic binding protein-like I [SSF53822] (83-197)

Radius of gyration: 28.18 Å; Cα contacts (8 Å, |Δi|>4): 330; chains: 1; bounding box: 62×99×63 Å

Secondary structure (DSSP, 8-state):
------------------------------S--SEEEEEEEE-SSSHHHHHHHHHHHHHHHHHTT---SS-SSS-EETTEEEEEEEESGGGGGGSTT---TT-SS-SEEEEESTT-S-HHHHHTS-TTPEEE-------TTSHHHHHHHHHHHHHHSS---HHHHHHHHHHHHHHHHHHHHTSSS-HHHHHHHHHHTTT----

Sequence (203 aa):
MRKPESMRPIRSAVGGVLATFLFATMPIAGAQAHSFSLGVSADGSD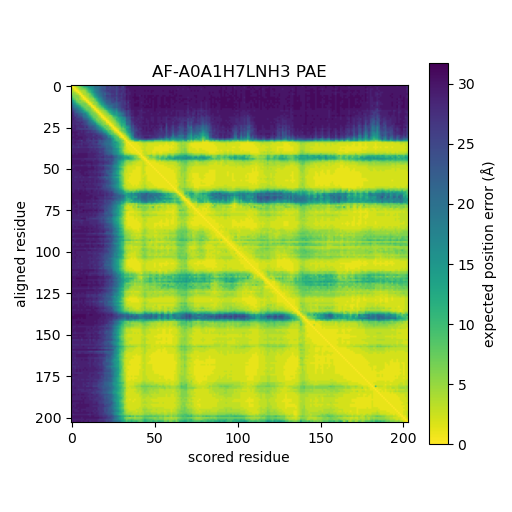LPTALDSAIKGILLATRERDSHANETSDGHLGGLDVFLVPLPTEAAADIDGLRDVNRRPIDIAVLLGPGSGDDQDLSQLDPQTVVVRPGRIVSEPTEAGRDFETRFMTAYGLRPNRAAIEGYNAARRVDLALRSTNGVADRPALIDALTATADGIEW

Organism: NCBI:txid188906